Protein AF-A0A7S1SAF5-F1 (afdb_monomer_lite)

Radius of gyration: 18.03 Å; chains: 1; bounding box: 44×38×56 Å

pLDDT: mean 89.5, std 7.14, range [51.28, 97.5]

Organism: Alexandrium catenella (NCBI:txid2925)

Structure (mmCIF, N/CA/C/O backbone):
data_AF-A0A7S1SAF5-F1
#
_entry.id   AF-A0A7S1SAF5-F1
#
loop_
_atom_site.group_PDB
_atom_site.id
_atom_site.type_symbol
_atom_site.label_atom_id
_atom_site.label_alt_id
_atom_site.label_comp_id
_atom_site.label_asym_id
_atom_site.label_entity_id
_atom_site.label_seq_id
_atom_site.pdbx_PDB_ins_code
_atom_site.Cartn_x
_atom_site.Cartn_y
_atom_site.Cartn_z
_atom_site.occupancy
_atom_site.B_iso_or_equiv
_atom_site.auth_seq_id
_atom_site.auth_comp_id
_atom_site.auth_asym_id
_atom_site.auth_atom_id
_atom_site.pdbx_PDB_model_num
ATOM 1 N N . SER A 1 1 ? 25.908 -14.111 -25.793 1.00 51.28 1 SER A N 1
ATOM 2 C CA . SER A 1 1 ? 24.572 -13.516 -25.595 1.00 51.28 1 SER A CA 1
ATOM 3 C C . SER A 1 1 ? 24.208 -13.578 -24.127 1.00 51.28 1 SER A C 1
ATOM 5 O O . SER A 1 1 ? 24.493 -14.610 -23.526 1.00 51.28 1 SER A O 1
ATOM 7 N N . PRO A 1 2 ? 23.647 -12.520 -23.519 1.00 64.56 2 PRO A N 1
ATOM 8 C CA . PRO A 1 2 ? 23.149 -12.615 -22.150 1.00 64.56 2 PRO A CA 1
ATOM 9 C C . PRO A 1 2 ? 22.066 -13.702 -22.075 1.00 64.56 2 PRO A C 1
ATOM 11 O O . PRO A 1 2 ? 21.217 -13.784 -22.962 1.00 64.56 2 PRO A O 1
ATOM 14 N N . GLY A 1 3 ? 22.135 -14.568 -21.061 1.00 80.06 3 GLY A N 1
ATOM 15 C CA . GLY A 1 3 ? 21.153 -15.637 -20.860 1.00 80.06 3 GLY A CA 1
ATOM 16 C C . GLY A 1 3 ? 19.768 -15.102 -20.453 1.00 80.06 3 GLY A C 1
ATOM 17 O O . GLY A 1 3 ? 19.662 -13.933 -20.068 1.00 80.06 3 GLY A O 1
ATOM 18 N N . PRO A 1 4 ? 18.714 -15.942 -20.475 1.00 77.00 4 PRO A N 1
ATOM 19 C CA . PRO A 1 4 ? 17.333 -15.539 -20.177 1.00 77.00 4 PRO A CA 1
ATOM 20 C C . PRO A 1 4 ? 17.170 -14.780 -18.851 1.00 77.00 4 PRO A C 1
ATOM 22 O O . PRO A 1 4 ? 16.477 -13.768 -18.799 1.00 77.00 4 PRO A O 1
ATOM 25 N N . ALA A 1 5 ? 17.893 -15.190 -17.803 1.00 84.31 5 ALA A N 1
ATOM 26 C CA . ALA A 1 5 ? 17.870 -14.514 -16.506 1.00 84.31 5 ALA A CA 1
ATOM 27 C C . ALA A 1 5 ? 18.342 -13.051 -16.583 1.00 84.31 5 ALA A C 1
ATOM 29 O O . ALA A 1 5 ? 17.731 -12.173 -15.983 1.00 84.31 5 ALA A O 1
ATOM 30 N N . CYS A 1 6 ? 19.381 -12.754 -17.369 1.00 89.88 6 CYS A N 1
AT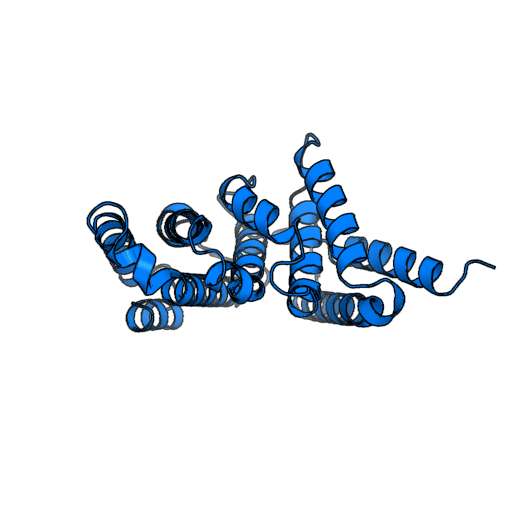OM 31 C CA . CYS A 1 6 ? 19.882 -11.387 -17.526 1.00 89.88 6 CYS A CA 1
ATOM 32 C C . CYS A 1 6 ? 18.847 -10.478 -18.210 1.00 89.88 6 CYS A C 1
ATOM 34 O O . CYS A 1 6 ? 18.714 -9.308 -17.848 1.00 89.88 6 CYS A O 1
ATOM 36 N N . PHE A 1 7 ? 18.073 -11.018 -19.157 1.00 91.38 7 PHE A N 1
ATOM 37 C CA . PHE A 1 7 ? 16.973 -10.284 -19.776 1.00 91.38 7 PHE A CA 1
ATOM 38 C C . PHE A 1 7 ? 15.863 -9.979 -18.761 1.00 91.38 7 PHE A C 1
ATOM 40 O O . PHE A 1 7 ? 15.478 -8.819 -18.615 1.00 91.38 7 PHE A O 1
ATOM 47 N N . SER A 1 8 ? 15.419 -10.979 -17.993 1.00 91.12 8 SER A N 1
ATOM 48 C CA . SER A 1 8 ? 14.393 -10.803 -16.956 1.00 91.12 8 SER A CA 1
ATOM 49 C C . SER A 1 8 ? 14.810 -9.802 -15.873 1.00 91.12 8 SER A C 1
ATOM 51 O O . SER A 1 8 ? 14.009 -8.957 -15.487 1.00 91.12 8 SER A O 1
ATOM 53 N N . MET A 1 9 ? 16.075 -9.808 -15.438 1.00 93.38 9 MET A N 1
ATOM 54 C CA . MET A 1 9 ? 16.591 -8.817 -14.480 1.00 93.38 9 MET A CA 1
ATOM 55 C C . MET A 1 9 ? 16.509 -7.383 -15.029 1.00 93.38 9 MET A C 1
ATOM 57 O O . MET A 1 9 ? 16.092 -6.460 -14.327 1.00 93.38 9 MET A O 1
ATOM 61 N N . ARG A 1 10 ? 16.867 -7.179 -16.305 1.00 94.38 10 ARG A N 1
ATOM 62 C CA . ARG A 1 10 ? 16.755 -5.865 -16.964 1.00 94.38 10 ARG A CA 1
ATOM 63 C C . ARG A 1 10 ? 15.301 -5.433 -17.129 1.00 94.38 10 ARG A C 1
ATOM 65 O O . ARG A 1 10 ? 15.009 -4.253 -16.960 1.00 94.38 10 ARG A O 1
ATOM 72 N N . MET A 1 11 ? 14.409 -6.376 -17.424 1.00 95.25 11 MET A N 1
ATOM 73 C CA . MET A 1 11 ? 12.972 -6.132 -17.536 1.00 95.25 11 MET A CA 1
ATOM 74 C C . MET A 1 11 ? 12.373 -5.676 -16.199 1.00 95.25 11 MET A C 1
ATOM 76 O O . MET A 1 11 ? 11.665 -4.675 -16.174 1.00 95.25 11 MET A O 1
ATOM 80 N N . VAL A 1 12 ? 12.714 -6.332 -15.081 1.00 95.69 12 VAL A N 1
ATOM 81 C CA . VAL A 1 12 ? 12.270 -5.915 -13.736 1.00 95.69 12 VAL A CA 1
ATOM 82 C C . VAL A 1 12 ? 12.707 -4.479 -13.439 1.00 95.69 12 VAL A C 1
ATOM 84 O O . VAL A 1 12 ? 11.890 -3.662 -13.020 1.00 95.69 12 VAL A O 1
ATOM 87 N N . LYS A 1 13 ? 13.967 -4.133 -13.735 1.00 95.69 13 LYS A N 1
ATOM 88 C CA . LYS A 1 13 ? 14.473 -2.762 -13.561 1.00 95.69 13 LYS A CA 1
ATOM 89 C C . LYS A 1 13 ? 13.741 -1.745 -14.444 1.00 95.69 13 LYS A C 1
ATOM 91 O O . LYS A 1 13 ? 13.450 -0.641 -13.989 1.00 95.69 13 LYS A O 1
ATOM 96 N N . ALA A 1 14 ? 13.450 -2.101 -15.696 1.00 96.94 14 ALA A N 1
ATOM 97 C CA . ALA A 1 14 ? 12.712 -1.235 -16.612 1.00 96.94 14 ALA A CA 1
ATOM 98 C C . ALA A 1 14 ? 11.272 -1.003 -16.130 1.00 96.94 14 ALA A C 1
ATOM 100 O O . ALA A 1 14 ? 10.828 0.142 -16.084 1.00 96.94 14 ALA A O 1
ATOM 101 N N . HIS A 1 15 ? 10.575 -2.060 -15.701 1.00 97.50 15 HIS A N 1
ATOM 102 C CA . HIS A 1 15 ? 9.228 -1.948 -15.143 1.00 97.50 15 HIS A CA 1
ATOM 103 C C . HIS A 1 15 ? 9.202 -1.132 -13.855 1.00 97.50 15 HIS A C 1
ATOM 105 O O . HIS A 1 15 ? 8.351 -0.258 -13.738 1.00 97.50 15 HIS A O 1
ATOM 111 N N . TRP A 1 16 ? 10.153 -1.330 -12.935 1.00 97.12 16 TRP A N 1
ATOM 112 C CA . TRP A 1 16 ? 10.276 -0.476 -11.748 1.00 97.12 16 TRP A CA 1
ATOM 113 C C . TRP A 1 16 ? 10.370 1.012 -12.121 1.00 97.12 16 TRP A C 1
ATOM 115 O O . TRP A 1 16 ? 9.663 1.838 -11.552 1.00 97.12 16 TRP A O 1
ATOM 125 N N . GLY A 1 17 ? 11.189 1.357 -13.120 1.00 97.00 17 GLY A N 1
ATOM 126 C CA . GLY A 1 17 ? 11.300 2.737 -13.593 1.00 97.00 17 GLY A CA 1
ATOM 127 C C . GLY A 1 17 ? 10.011 3.264 -14.231 1.00 97.00 17 GLY A C 1
ATOM 128 O O . GLY A 1 17 ? 9.676 4.431 -14.044 1.00 97.00 17 GLY A O 1
ATOM 129 N N . ALA A 1 18 ? 9.286 2.408 -14.953 1.00 97.06 18 ALA A N 1
ATOM 130 C CA . ALA A 1 18 ? 8.073 2.771 -15.679 1.00 97.06 18 ALA A CA 1
ATOM 131 C C . ALA A 1 18 ? 6.842 2.957 -14.776 1.00 97.06 18 ALA A C 1
ATOM 133 O O . ALA A 1 18 ? 5.946 3.719 -15.121 1.00 97.06 18 ALA A O 1
ATOM 134 N N . VAL A 1 19 ? 6.788 2.295 -13.614 1.00 97.38 19 VAL A N 1
ATOM 135 C CA . VAL A 1 19 ? 5.655 2.413 -12.675 1.00 97.38 19 VAL A CA 1
ATOM 136 C C . VAL A 1 19 ? 5.759 3.604 -11.721 1.00 97.38 19 VAL A C 1
ATOM 138 O O . VAL A 1 19 ? 4.910 3.737 -10.837 1.00 97.38 19 VAL A O 1
ATOM 141 N N . ARG A 1 20 ? 6.788 4.446 -11.854 1.00 96.75 20 ARG A N 1
ATOM 142 C CA . ARG A 1 20 ? 6.956 5.664 -11.052 1.00 96.75 20 ARG A CA 1
ATOM 143 C C . ARG A 1 20 ? 5.914 6.698 -11.458 1.00 96.75 20 ARG A C 1
ATOM 145 O O . ARG A 1 20 ? 5.785 7.013 -12.638 1.00 96.75 20 ARG A O 1
ATOM 152 N N . TYR A 1 21 ? 5.211 7.256 -10.478 1.00 95.06 21 TYR A N 1
ATOM 153 C CA . TYR A 1 21 ? 4.375 8.426 -10.726 1.00 95.06 21 TYR A CA 1
ATOM 154 C C . TYR A 1 21 ? 5.221 9.634 -11.168 1.00 95.06 21 TYR A C 1
ATOM 156 O O . TYR A 1 21 ? 6.402 9.732 -10.810 1.00 95.06 21 TYR A O 1
ATOM 164 N N . PRO A 1 22 ? 4.616 10.591 -11.893 1.00 93.38 22 PRO A N 1
ATOM 165 C CA . PRO A 1 22 ? 5.172 11.932 -12.028 1.00 93.38 22 PRO A CA 1
ATOM 166 C C . PRO A 1 22 ? 5.455 12.552 -10.650 1.00 93.38 22 PRO A C 1
ATOM 168 O O . PRO A 1 22 ? 4.787 12.230 -9.671 1.00 93.38 22 PRO A O 1
ATOM 171 N N . ALA A 1 23 ? 6.430 13.461 -10.562 1.00 91.88 23 ALA A N 1
ATOM 172 C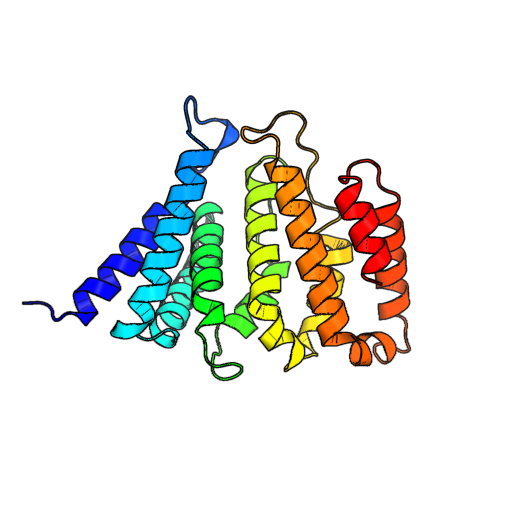 CA . ALA A 1 23 ? 6.798 14.082 -9.284 1.00 91.88 23 ALA A CA 1
ATOM 173 C C . ALA A 1 23 ? 5.647 14.900 -8.666 1.00 91.88 23 ALA A C 1
ATOM 175 O O . ALA A 1 23 ? 5.438 14.843 -7.454 1.00 91.88 23 ALA A O 1
ATOM 176 N N . GLU A 1 24 ? 4.893 15.606 -9.513 1.00 90.44 24 GLU A N 1
ATOM 177 C CA . GLU A 1 24 ? 3.699 16.381 -9.154 1.00 90.44 24 GLU A CA 1
ATOM 178 C C . GLU A 1 24 ? 2.539 15.949 -10.071 1.00 90.44 24 GLU A C 1
ATOM 180 O O . GLU A 1 24 ? 2.305 16.571 -11.113 1.00 90.44 24 GLU A O 1
ATOM 185 N N . PRO A 1 25 ? 1.860 14.831 -9.755 1.00 87.62 25 PRO A N 1
ATOM 186 C CA . PRO A 1 25 ? 0.847 14.260 -10.636 1.00 87.62 25 PRO A CA 1
ATOM 187 C C . PRO A 1 25 ? -0.367 15.168 -10.866 1.00 87.62 25 PRO A C 1
ATOM 189 O O . PRO A 1 25 ? -0.929 15.178 -11.955 1.00 87.62 25 PRO A O 1
ATOM 192 N N . GLU A 1 26 ? -0.748 15.963 -9.866 1.00 84.56 26 GLU A N 1
ATOM 193 C CA . GLU A 1 26 ? -1.829 16.951 -9.953 1.00 84.56 26 GLU A CA 1
ATOM 194 C C . GLU A 1 26 ? -1.545 18.113 -10.921 1.00 84.56 26 GLU A C 1
ATOM 196 O O . GLU A 1 26 ? -2.468 18.837 -11.280 1.00 84.56 26 GLU A O 1
ATOM 201 N N . GLN A 1 27 ? -0.288 18.302 -11.337 1.00 88.50 27 GLN A N 1
ATOM 202 C CA . GLN A 1 27 ? 0.133 19.367 -12.257 1.00 88.50 27 GLN A CA 1
ATOM 203 C C . GLN A 1 27 ? 0.324 18.868 -13.695 1.00 88.50 27 GLN A C 1
ATOM 205 O O . GLN A 1 27 ? 0.749 19.633 -14.557 1.00 88.50 27 GLN A O 1
ATOM 210 N N . GLN A 1 28 ? 0.093 17.580 -13.958 1.00 87.06 28 GLN A N 1
ATOM 211 C CA . GLN A 1 28 ? 0.270 17.020 -15.292 1.00 87.06 28 GLN A CA 1
ATOM 212 C C . GLN A 1 28 ? -0.989 17.240 -16.131 1.00 87.06 28 GLN A C 1
ATOM 214 O O . GLN A 1 28 ? -1.964 16.491 -16.023 1.00 87.06 28 GLN A O 1
ATOM 219 N N . ASP A 1 29 ? -0.942 18.246 -17.000 1.00 79.75 29 ASP A N 1
ATOM 220 C CA . ASP A 1 29 ? -1.960 18.438 -18.027 1.00 79.75 29 ASP A CA 1
ATOM 221 C C . ASP A 1 29 ? -2.008 17.194 -18.934 1.00 79.75 29 ASP A C 1
ATOM 223 O O . ASP A 1 29 ? -0.977 16.715 -19.408 1.00 79.75 29 ASP A O 1
ATOM 227 N N . HIS A 1 30 ? -3.209 16.660 -19.170 1.00 84.38 30 HIS A N 1
ATOM 228 C CA . HIS A 1 30 ? -3.459 15.477 -20.011 1.00 84.38 30 HIS A CA 1
ATOM 229 C C . HIS A 1 30 ? -2.895 14.138 -19.505 1.00 84.38 30 HIS A C 1
ATOM 231 O O . HIS A 1 30 ? -2.785 13.195 -20.287 1.00 84.38 30 HIS A O 1
ATOM 237 N N . PHE A 1 31 ? -2.563 14.002 -18.219 1.00 86.88 31 PHE A N 1
ATOM 238 C CA . PHE A 1 31 ? -2.191 12.690 -17.688 1.00 86.88 31 PHE A CA 1
ATOM 239 C C . PHE A 1 31 ? -3.399 11.746 -17.638 1.00 86.88 31 PHE A C 1
ATOM 241 O O . PHE A 1 31 ? -4.354 11.968 -16.891 1.00 86.88 31 PHE A O 1
ATOM 248 N N . GLU A 1 32 ? -3.347 10.673 -18.424 1.00 90.31 32 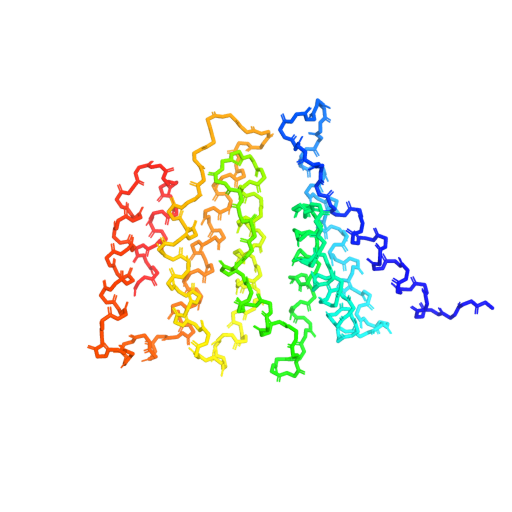GLU A N 1
ATOM 249 C CA . GLU A 1 32 ? -4.406 9.667 -18.499 1.00 90.31 32 GLU A CA 1
ATOM 250 C C . GLU A 1 32 ? -4.309 8.701 -17.310 1.00 90.31 32 GLU A C 1
ATOM 252 O O . GLU A 1 32 ? -3.681 7.644 -17.379 1.00 90.31 32 GLU A O 1
ATOM 257 N N . TRP A 1 33 ? -4.928 9.085 -16.191 1.00 89.31 33 TRP A N 1
ATOM 258 C CA . TRP A 1 33 ? -4.860 8.360 -14.917 1.00 89.31 33 TRP A CA 1
ATOM 259 C C . TRP A 1 33 ? -5.266 6.896 -15.016 1.00 89.31 33 TRP A C 1
ATOM 261 O O . TRP A 1 33 ? -4.495 6.023 -14.617 1.00 89.31 33 TRP A O 1
ATOM 271 N N . ASP A 1 34 ? -6.433 6.622 -15.591 1.00 90.31 34 ASP A N 1
ATOM 272 C CA . ASP A 1 34 ? -6.937 5.256 -15.738 1.00 90.31 34 ASP A CA 1
ATOM 273 C C . ASP A 1 34 ? -6.007 4.397 -16.598 1.00 90.31 34 ASP A C 1
ATOM 275 O O . ASP A 1 34 ? -5.774 3.222 -16.307 1.00 90.31 34 ASP A O 1
ATOM 279 N N . GLU A 1 35 ? -5.450 4.975 -17.665 1.00 94.00 35 GLU A N 1
ATOM 280 C CA . GLU A 1 35 ? -4.500 4.275 -18.521 1.00 94.00 35 GLU A CA 1
ATOM 281 C C . GLU A 1 35 ? -3.192 3.997 -17.790 1.00 94.00 35 GLU A C 1
ATOM 283 O O . GLU A 1 35 ? -2.698 2.867 -17.834 1.00 94.00 35 GLU A O 1
ATOM 288 N N . PHE A 1 36 ? -2.672 4.975 -17.049 1.00 94.69 36 PHE A N 1
ATOM 289 C CA . PHE A 1 36 ? -1.468 4.783 -16.260 1.00 94.69 36 PHE A CA 1
ATOM 290 C C . PHE A 1 36 ? -1.663 3.724 -15.173 1.00 94.69 36 PHE A C 1
ATOM 292 O O . PHE A 1 36 ? -0.814 2.849 -15.022 1.00 94.69 36 PHE A O 1
ATOM 299 N N . VAL A 1 37 ? -2.783 3.735 -14.445 1.00 92.19 37 VAL A N 1
ATOM 300 C CA . VAL A 1 37 ? -3.084 2.712 -13.431 1.00 92.19 37 VAL A CA 1
ATOM 301 C C . VAL A 1 37 ? -3.128 1.318 -14.066 1.00 92.19 37 VAL A C 1
ATOM 303 O O . VAL A 1 37 ? -2.432 0.420 -13.586 1.00 92.19 37 VAL A O 1
ATOM 306 N N . ARG A 1 38 ? -3.830 1.147 -15.196 1.00 95.12 38 ARG A N 1
ATOM 307 C CA . ARG A 1 38 ? -3.839 -0.123 -15.951 1.00 95.12 38 ARG A CA 1
ATOM 308 C C . ARG A 1 38 ? -2.438 -0.535 -16.407 1.00 95.12 38 ARG A C 1
ATOM 310 O O . ARG A 1 38 ? -2.069 -1.707 -16.322 1.00 95.12 38 ARG A O 1
ATOM 317 N N . PHE A 1 39 ? -1.632 0.419 -16.864 1.00 97.25 39 PHE A N 1
ATOM 318 C CA . PHE A 1 39 ? -0.247 0.175 -17.255 1.00 97.25 39 PHE A CA 1
ATOM 319 C C . PHE A 1 39 ? 0.617 -0.290 -16.072 1.00 97.25 39 PHE A C 1
ATOM 321 O O . PHE A 1 39 ? 1.405 -1.232 -16.215 1.00 97.25 39 PHE A O 1
ATOM 328 N N . ARG A 1 40 ? 0.457 0.311 -14.886 1.00 96.94 40 ARG A N 1
ATOM 329 C CA . ARG A 1 40 ? 1.162 -0.122 -13.671 1.00 96.94 40 ARG A CA 1
ATOM 330 C C . ARG A 1 40 ? 0.788 -1.545 -13.283 1.00 96.94 40 ARG A C 1
ATOM 332 O O . ARG A 1 40 ? 1.671 -2.335 -12.950 1.00 96.94 40 ARG A O 1
ATOM 339 N N . GLU A 1 41 ? -0.494 -1.887 -13.349 1.00 95.12 41 GLU A N 1
ATOM 340 C CA . GLU A 1 41 ? -0.973 -3.246 -13.084 1.00 95.12 41 GLU A CA 1
ATOM 341 C C . GLU A 1 41 ? -0.366 -4.254 -14.066 1.00 95.12 41 GLU A C 1
ATOM 343 O O . GLU A 1 41 ? 0.167 -5.277 -13.636 1.00 95.12 41 GLU A O 1
ATOM 348 N N . MET A 1 42 ? -0.324 -3.925 -15.361 1.00 97.19 42 MET A N 1
ATOM 349 C CA . MET A 1 42 ? 0.340 -4.747 -16.378 1.00 97.19 42 MET A CA 1
ATOM 350 C C . MET A 1 42 ? 1.833 -4.956 -16.070 1.00 97.19 42 MET A C 1
ATOM 352 O O . MET A 1 42 ? 2.338 -6.077 -16.140 1.00 97.19 42 MET A O 1
ATOM 356 N N . CYS A 1 43 ? 2.548 -3.899 -15.671 1.00 97.25 43 CYS A N 1
ATOM 357 C CA . CYS A 1 43 ? 3.942 -4.012 -15.236 1.00 97.25 43 CYS A CA 1
ATOM 358 C C . CYS A 1 43 ? 4.086 -4.928 -14.010 1.00 97.25 43 CYS A C 1
ATOM 360 O O . CYS A 1 43 ? 5.012 -5.735 -13.960 1.00 97.25 43 CYS A O 1
ATOM 362 N N . SER A 1 44 ? 3.177 -4.828 -13.037 1.00 95.25 44 SER A N 1
ATOM 363 C CA . SER A 1 44 ? 3.175 -5.674 -11.837 1.00 95.25 44 SER A CA 1
ATOM 364 C C . SER A 1 44 ? 2.970 -7.154 -12.172 1.00 95.25 44 SER A C 1
ATOM 366 O O . SER A 1 44 ? 3.682 -8.012 -11.642 1.00 95.25 44 SER A O 1
ATOM 368 N N . ILE A 1 45 ? 2.064 -7.456 -13.109 1.00 95.12 45 ILE A N 1
ATOM 369 C CA . ILE A 1 45 ? 1.853 -8.812 -13.631 1.00 95.12 45 ILE A CA 1
ATOM 370 C C . ILE A 1 45 ? 3.141 -9.321 -14.283 1.00 95.12 45 ILE A C 1
ATOM 372 O O . ILE A 1 45 ? 3.639 -10.376 -13.903 1.00 95.12 45 ILE A O 1
ATOM 376 N N . ASN A 1 46 ? 3.750 -8.545 -15.184 1.00 95.69 46 ASN A N 1
ATOM 377 C CA . ASN A 1 46 ? 4.984 -8.950 -15.864 1.00 95.69 46 ASN A CA 1
ATOM 378 C C . ASN A 1 46 ? 6.150 -9.186 -14.892 1.00 95.69 46 ASN A C 1
ATOM 380 O O . ASN A 1 46 ? 6.925 -10.127 -15.067 1.00 95.69 46 ASN A O 1
ATOM 384 N N . VAL A 1 47 ? 6.281 -8.355 -13.854 1.00 95.81 47 VAL A N 1
ATOM 385 C CA . VAL A 1 47 ? 7.290 -8.552 -12.803 1.00 95.81 47 VAL A CA 1
ATOM 386 C C . VAL A 1 47 ? 6.991 -9.808 -11.982 1.00 95.81 47 VAL A C 1
ATOM 388 O O . VAL A 1 47 ? 7.905 -10.582 -11.702 1.00 95.81 47 VAL A O 1
ATOM 391 N N . THR A 1 48 ? 5.725 -10.053 -11.647 1.00 94.00 48 THR A N 1
ATOM 392 C CA . THR A 1 48 ? 5.298 -11.272 -10.948 1.00 94.00 48 THR A CA 1
ATOM 393 C C . THR A 1 48 ? 5.593 -12.528 -11.768 1.00 94.00 48 THR A C 1
ATOM 395 O O . THR A 1 48 ? 6.093 -13.504 -11.215 1.00 94.00 48 THR A O 1
ATOM 398 N N . GLU A 1 49 ? 5.358 -12.509 -13.080 1.00 93.81 49 GLU A N 1
ATOM 399 C CA . GLU A 1 49 ? 5.674 -13.635 -13.970 1.00 93.81 49 GLU A CA 1
ATOM 400 C C . GLU A 1 49 ? 7.191 -13.826 -14.149 1.00 93.81 49 GLU A C 1
ATOM 402 O O . GLU A 1 49 ? 7.678 -14.955 -14.250 1.00 93.81 49 GLU A O 1
ATOM 407 N N . ALA A 1 50 ? 7.983 -12.750 -14.071 1.00 93.81 50 ALA A N 1
ATOM 408 C CA . ALA A 1 50 ? 9.444 -12.840 -14.081 1.00 93.81 50 ALA A CA 1
ATOM 409 C C . ALA A 1 50 ? 10.003 -13.674 -12.914 1.00 93.81 50 ALA A C 1
ATOM 411 O O . ALA A 1 50 ? 11.095 -14.239 -13.042 1.00 93.81 50 ALA A O 1
ATOM 412 N N . CYS A 1 51 ? 9.258 -13.810 -11.807 1.00 91.94 51 CYS A N 1
ATOM 413 C CA . CYS A 1 51 ? 9.623 -14.671 -10.680 1.00 91.94 51 CYS A CA 1
ATOM 414 C C . CYS A 1 51 ? 9.907 -16.119 -11.098 1.00 91.94 51 CYS A C 1
ATOM 416 O O . CYS A 1 51 ? 10.708 -16.780 -10.440 1.00 91.94 51 CYS A O 1
ATOM 418 N N . VAL A 1 52 ? 9.299 -16.616 -12.182 1.00 91.00 52 VAL A N 1
ATOM 419 C CA . VAL A 1 52 ? 9.544 -17.976 -12.697 1.00 91.00 52 VAL A CA 1
ATOM 420 C C . VAL A 1 52 ? 10.985 -18.141 -13.199 1.00 91.00 52 VAL A C 1
ATOM 422 O O . VAL A 1 52 ? 11.531 -19.240 -13.156 1.00 91.00 52 VAL A O 1
ATOM 425 N N . VAL A 1 53 ? 11.624 -17.052 -13.639 1.00 93.25 53 VAL A N 1
ATOM 426 C CA . VAL A 1 53 ? 12.984 -17.064 -14.199 1.00 93.25 53 VAL A CA 1
ATOM 427 C C . VAL A 1 53 ? 14.029 -16.602 -13.182 1.00 93.25 53 VAL A C 1
ATOM 429 O O . VAL A 1 53 ? 15.074 -17.237 -13.059 1.00 93.25 53 VAL A O 1
ATOM 432 N N . VAL A 1 54 ? 13.783 -15.497 -12.465 1.00 90.50 54 VAL A N 1
ATOM 433 C CA . VAL A 1 54 ? 14.781 -14.887 -11.556 1.00 90.50 54 VAL A CA 1
ATOM 434 C C . VAL A 1 54 ? 14.556 -15.204 -10.079 1.00 90.50 54 VAL A C 1
ATOM 436 O O . VAL A 1 54 ? 15.404 -14.866 -9.263 1.00 90.50 54 VAL A O 1
ATOM 439 N N . THR A 1 55 ? 13.485 -15.922 -9.734 1.00 91.56 55 THR A N 1
ATOM 440 C CA . THR A 1 55 ? 12.981 -16.181 -8.371 1.00 91.56 55 THR A CA 1
ATOM 441 C C . THR A 1 55 ? 12.382 -14.945 -7.678 1.00 91.56 55 THR A C 1
ATOM 443 O O . THR A 1 55 ? 12.903 -13.838 -7.829 1.00 91.56 55 THR A O 1
ATOM 446 N N . PRO A 1 56 ? 11.321 -15.108 -6.859 1.00 91.44 56 PRO A N 1
ATOM 447 C CA . PRO A 1 56 ? 10.769 -14.018 -6.048 1.00 91.44 56 PRO A CA 1
ATOM 448 C C . PRO A 1 56 ? 11.806 -13.398 -5.108 1.00 91.44 56 PRO A C 1
ATOM 450 O O . PRO A 1 56 ? 11.871 -12.180 -4.970 1.00 91.44 56 PRO A O 1
ATOM 453 N N . ARG A 1 57 ? 12.656 -14.241 -4.504 1.00 90.94 57 ARG A N 1
ATOM 454 C CA . ARG A 1 57 ? 13.691 -13.818 -3.555 1.00 90.94 57 ARG A CA 1
ATOM 455 C C . ARG A 1 57 ? 14.648 -12.803 -4.169 1.00 90.94 57 ARG A C 1
ATOM 457 O O . ARG A 1 57 ? 14.906 -11.780 -3.554 1.00 90.94 57 ARG A O 1
ATOM 464 N N . TRP A 1 58 ? 15.123 -13.048 -5.391 1.00 92.62 58 TRP A N 1
ATOM 465 C CA . TRP A 1 58 ? 16.021 -12.108 -6.062 1.00 92.62 58 TRP A CA 1
ATOM 466 C C . TRP A 1 58 ? 15.367 -10.739 -6.276 1.00 92.62 58 TRP A C 1
ATOM 468 O O . TRP A 1 58 ? 16.006 -9.722 -6.028 1.00 92.62 58 TRP A O 1
ATOM 478 N N . ILE A 1 59 ? 14.100 -10.700 -6.711 1.00 94.25 59 ILE A N 1
ATOM 479 C CA . ILE A 1 59 ? 13.388 -9.431 -6.937 1.00 94.25 59 ILE A CA 1
ATOM 480 C C . ILE A 1 59 ? 13.211 -8.687 -5.613 1.00 94.25 59 ILE A C 1
ATOM 482 O O . ILE A 1 59 ? 13.474 -7.489 -5.550 1.00 94.25 59 ILE A O 1
ATOM 486 N N . ILE A 1 60 ? 12.803 -9.396 -4.560 1.00 92.81 60 ILE A N 1
ATOM 487 C CA . ILE A 1 60 ? 12.608 -8.831 -3.223 1.00 92.81 60 ILE A CA 1
ATOM 488 C C . ILE A 1 60 ? 13.919 -8.262 -2.672 1.00 92.81 60 ILE A C 1
ATOM 490 O O . ILE A 1 60 ? 13.947 -7.100 -2.276 1.00 92.81 60 ILE A O 1
ATOM 494 N N . ASP A 1 61 ? 15.008 -9.032 -2.715 1.00 92.31 61 ASP A N 1
ATOM 495 C CA . ASP A 1 61 ? 16.326 -8.595 -2.246 1.00 92.31 61 ASP A CA 1
ATOM 496 C C . ASP A 1 61 ? 16.828 -7.389 -3.059 1.00 92.31 61 ASP A C 1
ATOM 498 O O . ASP A 1 61 ? 17.316 -6.409 -2.497 1.00 92.31 61 ASP A O 1
ATOM 502 N N . HIS A 1 62 ? 16.664 -7.420 -4.385 1.00 94.19 62 HIS A N 1
ATOM 503 C CA . HIS A 1 62 ? 17.140 -6.359 -5.270 1.00 94.19 62 HIS A CA 1
ATOM 504 C C . HIS A 1 62 ? 16.356 -5.049 -5.108 1.00 94.19 62 HIS A C 1
ATOM 506 O O . HIS A 1 62 ? 16.955 -3.982 -4.984 1.00 94.19 62 HIS A O 1
ATOM 512 N N . ILE A 1 63 ? 15.021 -5.114 -5.102 1.00 95.56 63 ILE A N 1
ATOM 513 C CA . ILE A 1 63 ? 14.165 -3.930 -4.943 1.00 95.56 63 ILE A CA 1
ATOM 514 C C . ILE A 1 63 ? 14.191 -3.429 -3.493 1.00 95.56 63 ILE A C 1
ATOM 516 O O . ILE A 1 63 ? 14.151 -2.221 -3.268 1.00 95.56 63 ILE A O 1
ATOM 520 N N . GLY A 1 64 ? 14.328 -4.326 -2.514 1.00 92.81 64 GLY A N 1
ATOM 521 C CA . GLY A 1 64 ? 14.545 -3.980 -1.110 1.00 92.81 64 GLY A CA 1
ATOM 522 C C . GLY A 1 64 ? 15.828 -3.182 -0.898 1.00 92.81 64 GLY A C 1
ATOM 523 O O . GLY A 1 64 ? 15.777 -2.093 -0.334 1.00 92.81 64 GLY A O 1
ATOM 524 N N . ALA A 1 65 ? 16.958 -3.664 -1.425 1.00 93.06 65 ALA A N 1
ATOM 525 C CA . ALA A 1 65 ? 18.231 -2.943 -1.361 1.00 93.06 65 ALA A CA 1
ATOM 526 C C . ALA A 1 65 ? 18.163 -1.579 -2.072 1.00 93.06 65 ALA A C 1
ATOM 528 O O . ALA A 1 65 ? 18.697 -0.590 -1.575 1.00 93.06 65 ALA A O 1
ATOM 529 N N . LEU A 1 66 ? 17.466 -1.504 -3.212 1.00 94.81 66 LEU A N 1
ATOM 530 C CA . LEU A 1 66 ? 17.230 -0.240 -3.910 1.00 94.81 66 LEU A CA 1
ATOM 531 C C . LEU A 1 66 ? 16.411 0.740 -3.057 1.00 94.81 66 LEU A C 1
ATOM 533 O O . LEU A 1 66 ? 16.723 1.927 -3.022 1.00 94.81 66 LEU A O 1
ATOM 537 N N . LEU A 1 67 ? 15.378 0.261 -2.362 1.00 93.00 67 LEU A N 1
ATOM 538 C CA . LEU A 1 67 ? 14.579 1.085 -1.457 1.00 93.00 67 LEU A CA 1
ATOM 539 C C . LEU A 1 67 ? 15.404 1.591 -0.267 1.00 93.00 67 LEU A C 1
ATOM 541 O O . LEU A 1 67 ? 15.335 2.778 0.044 1.00 93.00 67 LEU A O 1
ATOM 545 N N . GLU A 1 68 ? 16.220 0.735 0.352 1.00 91.38 68 GLU A N 1
ATOM 546 C CA . GLU A 1 68 ? 17.164 1.154 1.397 1.00 91.38 68 GLU A CA 1
ATOM 547 C C . GLU A 1 68 ? 18.099 2.261 0.880 1.00 91.38 68 GLU A C 1
ATOM 549 O O . GLU A 1 68 ? 18.249 3.293 1.532 1.00 91.38 68 GLU A O 1
ATOM 554 N N . GLU A 1 69 ? 18.655 2.106 -0.326 1.00 93.12 69 GLU A N 1
ATOM 555 C CA . GLU A 1 69 ? 19.496 3.127 -0.958 1.00 93.12 69 GLU A CA 1
ATOM 556 C C . GLU A 1 69 ? 18.737 4.445 -1.184 1.00 93.12 69 GLU A C 1
ATOM 558 O O . GLU A 1 69 ? 19.252 5.515 -0.863 1.00 93.12 69 GLU A O 1
ATOM 563 N N . ILE A 1 70 ? 17.507 4.390 -1.707 1.00 92.94 70 ILE A N 1
ATOM 564 C CA . ILE A 1 70 ? 16.660 5.571 -1.944 1.00 92.94 70 ILE A CA 1
ATOM 565 C C . ILE A 1 70 ? 16.389 6.324 -0.640 1.00 92.94 70 ILE A C 1
ATOM 567 O O . ILE A 1 70 ? 16.494 7.550 -0.620 1.00 92.94 70 ILE A O 1
ATOM 571 N N . CYS A 1 71 ? 16.079 5.610 0.443 1.00 89.12 71 CYS A N 1
ATOM 572 C CA . CYS A 1 71 ? 15.807 6.207 1.751 1.00 89.12 71 CYS A CA 1
ATOM 573 C C . CYS A 1 71 ? 17.023 6.934 2.350 1.00 89.12 71 CYS A C 1
ATOM 575 O O . CYS A 1 71 ? 16.849 7.806 3.200 1.00 89.12 71 CYS A O 1
ATOM 577 N N . LEU A 1 72 ? 18.243 6.615 1.903 1.00 89.88 72 LEU A N 1
ATOM 578 C CA . LEU A 1 72 ? 19.474 7.295 2.319 1.00 89.88 72 LEU A CA 1
ATOM 579 C C . LEU A 1 72 ? 19.806 8.537 1.471 1.00 89.88 72 LEU A C 1
ATOM 581 O O . LEU A 1 72 ? 20.655 9.337 1.870 1.00 89.88 72 LEU A O 1
ATOM 585 N N . ARG A 1 73 ? 19.175 8.719 0.303 1.00 90.44 73 ARG A N 1
ATOM 586 C CA . ARG A 1 73 ? 19.433 9.865 -0.587 1.00 90.44 73 ARG A CA 1
ATOM 587 C C . ARG A 1 73 ? 18.811 11.150 -0.037 1.00 90.44 73 ARG A C 1
ATOM 589 O O . ARG A 1 73 ? 17.826 11.118 0.688 1.00 90.44 73 ARG A O 1
ATOM 596 N N . GLN A 1 74 ? 19.364 12.300 -0.421 1.00 86.31 74 GLN A N 1
ATOM 597 C CA . GLN A 1 74 ? 18.788 13.619 -0.140 1.00 86.31 74 GLN A CA 1
ATOM 598 C C . GLN A 1 74 ? 18.915 14.517 -1.387 1.00 86.31 74 GLN A C 1
ATOM 600 O O . GLN A 1 74 ? 20.035 14.673 -1.880 1.00 86.31 74 GLN A O 1
ATOM 605 N N . PRO A 1 75 ? 17.822 15.114 -1.910 1.00 86.81 75 PRO A N 1
ATOM 606 C CA . PRO A 1 75 ? 16.428 14.940 -1.485 1.00 86.81 75 PRO A CA 1
ATOM 607 C C . PRO A 1 75 ? 15.857 13.569 -1.891 1.00 86.81 75 PRO A C 1
ATOM 609 O O . PRO A 1 75 ? 16.237 13.001 -2.915 1.00 86.81 75 PRO A O 1
ATOM 612 N N . ILE A 1 76 ? 14.919 13.048 -1.096 1.00 89.69 76 ILE A N 1
ATOM 613 C CA . ILE A 1 76 ? 14.218 11.790 -1.391 1.00 89.69 76 ILE A CA 1
ATOM 614 C C . ILE A 1 76 ? 13.092 12.050 -2.399 1.00 89.69 76 ILE A C 1
ATOM 616 O O . ILE A 1 76 ? 12.195 12.855 -2.149 1.00 89.69 76 ILE A O 1
ATOM 620 N N . ALA A 1 77 ? 13.102 11.325 -3.517 1.00 93.06 77 ALA A N 1
ATOM 621 C CA . ALA A 1 77 ? 12.003 11.311 -4.477 1.00 93.06 77 ALA A CA 1
ATOM 622 C C . ALA A 1 77 ? 10.925 10.308 -4.028 1.00 93.06 77 ALA A C 1
ATOM 624 O O . ALA A 1 77 ? 11.143 9.097 -4.044 1.00 93.06 77 ALA A O 1
ATOM 625 N N . TRP A 1 78 ? 9.750 10.796 -3.625 1.00 93.81 78 TRP A N 1
ATOM 626 C CA . TRP A 1 78 ? 8.683 9.951 -3.069 1.00 93.81 78 TRP A CA 1
ATOM 627 C C . TRP A 1 78 ? 8.171 8.895 -4.059 1.00 93.81 78 TRP A C 1
ATOM 629 O O . TRP A 1 78 ? 7.828 7.786 -3.653 1.00 93.81 78 TRP A O 1
ATOM 639 N N . GLN A 1 79 ? 8.170 9.213 -5.356 1.00 95.62 79 GLN A N 1
ATOM 640 C CA . GLN A 1 79 ? 7.758 8.306 -6.423 1.00 95.62 79 GLN A CA 1
ATOM 641 C C . GLN A 1 79 ? 8.689 7.091 -6.559 1.00 95.62 79 GLN A C 1
ATOM 643 O O . GLN A 1 79 ? 8.267 6.052 -7.063 1.00 95.62 79 GLN A O 1
ATOM 648 N N . ASP A 1 80 ? 9.936 7.194 -6.086 1.00 96.19 80 ASP A N 1
ATOM 649 C CA . ASP A 1 80 ? 10.885 6.075 -6.071 1.00 96.19 80 ASP A CA 1
ATOM 650 C C . ASP A 1 80 ? 10.534 5.095 -4.951 1.00 96.19 80 ASP A C 1
ATOM 652 O O . ASP A 1 80 ? 10.543 3.882 -5.164 1.00 96.19 80 ASP A O 1
ATOM 656 N N . ILE A 1 81 ? 10.157 5.626 -3.781 1.00 95.25 81 ILE A N 1
ATOM 657 C CA . ILE A 1 81 ? 9.647 4.830 -2.659 1.00 95.25 81 ILE A CA 1
ATOM 658 C C . ILE A 1 81 ? 8.359 4.120 -3.077 1.00 95.25 81 ILE A C 1
ATOM 660 O O . ILE A 1 81 ? 8.268 2.901 -2.941 1.00 95.25 81 ILE A O 1
ATOM 664 N N . ASP A 1 82 ? 7.391 4.861 -3.624 1.00 96.12 82 ASP A N 1
ATOM 665 C CA . ASP A 1 82 ? 6.123 4.301 -4.101 1.00 96.12 82 ASP A CA 1
ATOM 666 C C . ASP A 1 82 ? 6.349 3.183 -5.129 1.00 96.12 82 ASP A C 1
ATOM 668 O O . ASP A 1 82 ? 5.794 2.097 -4.977 1.00 96.12 82 ASP A O 1
ATOM 672 N N . ALA A 1 83 ? 7.216 3.394 -6.125 1.00 97.00 83 ALA A N 1
ATOM 673 C CA . ALA A 1 83 ? 7.511 2.384 -7.139 1.00 97.00 83 ALA A CA 1
ATOM 674 C C . ALA A 1 83 ? 8.155 1.119 -6.552 1.00 97.00 83 ALA A C 1
ATOM 676 O O . ALA A 1 83 ? 7.776 0.008 -6.933 1.00 97.00 83 ALA A O 1
ATOM 677 N N . CYS A 1 84 ? 9.095 1.258 -5.610 1.00 95.75 84 CYS A N 1
ATOM 678 C CA . CYS A 1 84 ? 9.663 0.110 -4.902 1.00 95.75 84 CYS A CA 1
ATOM 679 C C . CYS A 1 84 ? 8.577 -0.655 -4.141 1.00 95.75 84 CYS A C 1
ATOM 681 O O . CYS A 1 84 ? 8.437 -1.865 -4.321 1.00 95.75 84 CYS A O 1
ATOM 683 N N . VAL A 1 85 ? 7.778 0.049 -3.335 1.00 94.94 85 VAL A N 1
ATOM 684 C CA . VAL A 1 85 ? 6.692 -0.543 -2.543 1.00 94.94 85 VAL A CA 1
ATOM 685 C C . VAL A 1 85 ? 5.664 -1.230 -3.445 1.00 94.94 85 VAL A C 1
ATOM 687 O O . VAL A 1 85 ? 5.230 -2.340 -3.142 1.00 94.94 85 VAL A O 1
ATOM 690 N N . PHE A 1 86 ? 5.315 -0.623 -4.578 1.00 95.56 86 PHE A N 1
ATOM 691 C CA . PHE A 1 86 ? 4.389 -1.181 -5.559 1.00 95.56 86 PHE A CA 1
ATOM 692 C C . PHE A 1 86 ? 4.903 -2.497 -6.156 1.00 95.56 86 PHE A C 1
ATOM 694 O O . PHE A 1 86 ? 4.178 -3.493 -6.180 1.00 95.56 86 PHE A O 1
ATOM 701 N N . VAL A 1 87 ? 6.168 -2.531 -6.589 1.00 95.56 87 VAL A N 1
ATOM 702 C CA . VAL A 1 87 ? 6.792 -3.748 -7.130 1.00 95.56 87 VAL A CA 1
ATOM 703 C C . VAL A 1 87 ? 6.873 -4.844 -6.066 1.00 95.56 87 VAL A C 1
ATOM 705 O O . VAL A 1 87 ? 6.480 -5.981 -6.327 1.00 95.56 87 VAL A O 1
ATOM 708 N N . LEU A 1 88 ? 7.328 -4.498 -4.859 1.00 93.56 88 LEU A N 1
ATOM 709 C CA . LEU A 1 88 ? 7.429 -5.423 -3.728 1.00 93.56 88 LEU A CA 1
ATOM 710 C C . LEU A 1 88 ? 6.063 -6.001 -3.343 1.00 93.56 88 LEU A C 1
ATOM 712 O O . LEU A 1 88 ? 5.956 -7.200 -3.101 1.00 93.56 88 LEU A O 1
ATOM 716 N N . THR A 1 89 ? 5.010 -5.181 -3.369 1.00 92.38 89 THR A N 1
ATOM 717 C CA . THR A 1 89 ? 3.623 -5.618 -3.138 1.00 92.38 89 THR A CA 1
ATOM 718 C C . THR A 1 89 ? 3.191 -6.672 -4.159 1.00 92.38 89 THR A C 1
ATOM 720 O O . THR A 1 89 ? 2.604 -7.682 -3.777 1.00 92.38 89 THR A O 1
ATOM 723 N N . GLY A 1 90 ? 3.506 -6.475 -5.446 1.00 91.25 90 GLY A N 1
ATOM 724 C CA . GLY A 1 90 ? 3.163 -7.432 -6.505 1.00 91.25 90 GLY A CA 1
ATOM 725 C C . GLY A 1 90 ? 3.794 -8.810 -6.282 1.00 91.25 90 GLY A C 1
ATOM 726 O O . GLY A 1 90 ? 3.116 -9.837 -6.349 1.00 91.25 90 GLY A O 1
ATOM 727 N N . VAL A 1 91 ? 5.081 -8.836 -5.921 1.00 91.38 91 VAL A N 1
ATOM 728 C CA . VAL A 1 91 ? 5.822 -10.092 -5.720 1.00 91.38 91 VAL A CA 1
ATOM 729 C C . VAL A 1 91 ? 5.639 -10.716 -4.335 1.00 91.38 91 VAL A C 1
ATOM 731 O O . VAL A 1 91 ? 5.925 -11.904 -4.180 1.00 91.38 91 VAL A O 1
ATOM 734 N N . ALA A 1 92 ? 5.129 -9.974 -3.343 1.00 85.81 92 ALA A N 1
ATOM 735 C CA . ALA A 1 92 ? 4.953 -10.454 -1.968 1.00 85.81 92 ALA A CA 1
ATOM 736 C C . ALA A 1 92 ? 4.124 -11.747 -1.893 1.00 85.81 92 ALA A C 1
ATOM 738 O O . ALA A 1 92 ? 4.462 -12.656 -1.142 1.00 85.81 92 ALA A O 1
ATOM 739 N N . SER A 1 93 ? 3.096 -11.878 -2.738 1.00 80.19 93 SER A N 1
ATOM 740 C CA . SER A 1 93 ? 2.252 -13.082 -2.814 1.00 80.19 93 SER A CA 1
ATOM 741 C C . SER A 1 93 ? 2.992 -14.348 -3.275 1.00 80.19 93 SER A C 1
ATOM 743 O O . SER A 1 93 ? 2.535 -15.461 -3.019 1.00 80.19 93 SER A O 1
ATOM 745 N N . ARG A 1 94 ? 4.132 -14.195 -3.962 1.00 83.94 94 ARG A N 1
ATOM 746 C CA . ARG A 1 94 ? 4.984 -15.296 -4.437 1.00 83.94 94 ARG A CA 1
ATOM 747 C C . ARG A 1 94 ? 6.161 -15.569 -3.500 1.00 83.94 94 ARG A C 1
ATOM 749 O O . ARG A 1 94 ? 6.878 -16.548 -3.708 1.00 83.94 94 ARG A O 1
ATOM 756 N N . ALA A 1 95 ? 6.389 -14.717 -2.502 1.00 81.31 95 ALA A N 1
ATOM 757 C CA . ALA A 1 95 ? 7.439 -14.917 -1.516 1.00 81.31 95 ALA A CA 1
ATOM 758 C C . ALA A 1 95 ? 7.098 -16.130 -0.633 1.00 81.31 95 ALA A C 1
ATOM 760 O O . ALA A 1 95 ? 5.965 -16.239 -0.156 1.00 81.31 95 ALA A O 1
ATOM 761 N N . PRO A 1 96 ? 8.045 -17.045 -0.368 1.00 74.75 96 PRO A N 1
ATOM 762 C CA . PRO A 1 96 ? 7.812 -18.101 0.605 1.00 74.75 96 PRO A CA 1
ATOM 763 C C . PRO A 1 96 ? 7.594 -17.476 1.990 1.00 74.75 96 PRO A C 1
ATOM 765 O O . PRO A 1 96 ? 8.470 -16.778 2.508 1.00 74.75 96 PRO A O 1
ATOM 768 N N . ALA A 1 97 ? 6.422 -17.716 2.583 1.00 68.62 97 ALA A N 1
ATOM 769 C CA . ALA A 1 97 ? 6.053 -17.136 3.869 1.00 68.62 97 ALA A CA 1
ATOM 770 C C . ALA A 1 97 ? 7.118 -17.437 4.940 1.00 68.62 97 ALA A C 1
ATOM 772 O O . ALA A 1 97 ? 7.486 -18.591 5.160 1.00 68.62 97 ALA A O 1
ATOM 773 N N . GLY A 1 98 ? 7.618 -16.385 5.594 1.00 66.31 98 GLY A N 1
ATOM 774 C CA . GLY A 1 98 ? 8.592 -16.489 6.684 1.00 66.31 98 GLY A CA 1
ATOM 775 C C . GLY A 1 98 ? 10.036 -16.804 6.272 1.00 66.31 98 GLY A C 1
ATOM 776 O O . GLY A 1 98 ? 10.869 -16.973 7.156 1.00 66.31 98 GLY A O 1
ATOM 777 N N . GLN A 1 99 ? 10.358 -16.889 4.974 1.00 74.00 99 GLN A N 1
ATOM 778 C CA . GLN A 1 99 ? 11.741 -17.109 4.509 1.00 74.00 99 GLN A CA 1
ATOM 779 C C . GLN A 1 99 ? 12.422 -15.849 3.967 1.00 74.00 99 GLN A C 1
ATOM 781 O O . GLN A 1 99 ? 13.633 -15.852 3.745 1.00 74.00 99 GLN A O 1
ATOM 786 N N . ASP A 1 100 ? 11.654 -14.794 3.714 1.00 78.31 100 ASP A N 1
ATOM 787 C CA . ASP A 1 100 ? 12.182 -13.506 3.287 1.00 78.31 100 ASP A CA 1
ATOM 788 C C . ASP A 1 100 ? 12.537 -12.637 4.511 1.00 78.31 100 ASP A C 1
ATOM 790 O O . ASP A 1 100 ? 11.913 -12.718 5.569 1.00 78.31 100 ASP A O 1
ATOM 794 N N . THR A 1 101 ? 13.578 -11.818 4.363 1.00 80.94 101 THR A N 1
ATOM 795 C CA . THR A 1 101 ? 14.076 -10.918 5.416 1.00 80.94 101 THR A CA 1
ATOM 796 C C . THR A 1 101 ? 13.831 -9.445 5.110 1.00 80.94 101 THR A C 1
ATOM 798 O O . THR A 1 101 ? 14.127 -8.591 5.943 1.00 80.94 101 THR A O 1
ATOM 801 N N . VAL A 1 102 ? 13.356 -9.130 3.906 1.00 85.31 102 VAL A N 1
ATOM 802 C CA . VAL A 1 102 ? 13.160 -7.765 3.423 1.00 85.31 102 VAL A CA 1
ATOM 803 C C . VAL A 1 102 ? 11.760 -7.283 3.776 1.00 85.31 102 VAL A C 1
ATOM 805 O O . VAL A 1 102 ? 11.643 -6.231 4.393 1.00 85.31 102 VAL A O 1
ATOM 808 N N . ILE A 1 103 ? 10.703 -8.044 3.468 1.00 82.88 103 ILE A N 1
ATOM 809 C CA . ILE A 1 103 ? 9.318 -7.664 3.798 1.00 82.88 103 ILE A CA 1
ATOM 810 C C . ILE A 1 103 ? 9.149 -7.341 5.295 1.00 82.88 103 ILE A C 1
ATOM 812 O O . ILE A 1 103 ? 8.580 -6.286 5.582 1.00 82.88 103 ILE A O 1
ATOM 816 N N . PRO A 1 104 ? 9.674 -8.142 6.250 1.00 84.31 104 PRO A N 1
ATOM 817 C CA . PRO A 1 104 ? 9.690 -7.784 7.668 1.00 84.31 104 PRO A CA 1
ATOM 818 C C . PRO A 1 104 ? 10.219 -6.372 7.940 1.00 84.31 104 PRO A C 1
ATOM 820 O O . PRO A 1 104 ? 9.541 -5.554 8.559 1.00 84.31 104 PRO A O 1
ATOM 823 N N . LYS A 1 105 ? 11.414 -6.071 7.423 1.00 86.69 105 LYS A N 1
ATOM 824 C CA . LYS A 1 105 ? 12.078 -4.779 7.615 1.00 86.69 105 LYS A CA 1
ATOM 825 C C . LYS A 1 105 ? 11.281 -3.652 6.977 1.00 86.69 105 LYS A C 1
ATOM 827 O O . LYS A 1 105 ? 11.162 -2.579 7.551 1.00 86.69 105 LYS A O 1
ATOM 832 N N . LEU A 1 106 ? 10.709 -3.893 5.800 1.00 86.69 106 LEU A N 1
ATOM 833 C CA . LEU A 1 106 ? 9.889 -2.904 5.113 1.00 86.69 106 LEU A CA 1
ATOM 834 C C . LEU A 1 106 ? 8.651 -2.536 5.916 1.00 86.69 106 LEU A C 1
ATOM 836 O O . LEU A 1 106 ? 8.354 -1.353 6.040 1.00 86.69 106 LEU A O 1
ATOM 840 N N . ILE A 1 107 ? 7.965 -3.526 6.489 1.00 88.19 107 ILE A N 1
ATOM 841 C CA . ILE A 1 107 ? 6.827 -3.299 7.380 1.00 88.19 107 ILE A CA 1
ATOM 842 C C . ILE A 1 107 ? 7.253 -2.393 8.544 1.00 88.19 107 ILE A C 1
ATOM 844 O O . ILE A 1 107 ? 6.597 -1.388 8.802 1.00 88.19 107 ILE A O 1
ATOM 848 N N . GLU A 1 108 ? 8.380 -2.682 9.196 1.00 87.81 108 GLU A N 1
ATOM 849 C CA . GLU A 1 108 ? 8.913 -1.875 10.308 1.00 87.81 108 GLU A CA 1
ATOM 850 C C . GLU A 1 108 ? 9.342 -0.453 9.895 1.00 87.81 108 GLU A C 1
ATOM 852 O O . GLU A 1 108 ? 9.284 0.484 10.701 1.00 87.81 108 GLU A O 1
ATOM 857 N N . LEU A 1 109 ? 9.746 -0.270 8.635 1.00 89.38 109 LEU A N 1
ATOM 858 C CA . LEU A 1 109 ? 10.110 1.027 8.062 1.00 89.38 109 LEU A CA 1
ATOM 859 C C . LEU A 1 109 ? 8.895 1.872 7.671 1.00 89.38 109 LEU A C 1
ATOM 861 O O . LEU A 1 109 ? 9.011 3.097 7.643 1.00 89.38 109 LEU A O 1
ATOM 865 N N . LEU A 1 110 ? 7.732 1.267 7.392 1.00 91.94 110 LEU A N 1
ATOM 866 C CA . LEU A 1 110 ? 6.551 1.991 6.904 1.00 91.94 110 LEU A CA 1
ATOM 867 C C . LEU A 1 110 ? 6.168 3.210 7.754 1.00 91.94 110 LEU A C 1
ATOM 869 O O . LEU A 1 110 ? 5.912 4.249 7.148 1.00 91.94 110 LEU A O 1
ATOM 873 N N . PRO A 1 111 ? 6.146 3.159 9.102 1.00 92.44 111 PRO A N 1
ATOM 874 C CA . PRO A 1 111 ? 5.807 4.327 9.917 1.00 92.44 111 PRO A CA 1
ATOM 875 C C . PRO A 1 111 ? 6.830 5.469 9.837 1.00 92.44 111 PRO A C 1
ATOM 877 O O . PRO A 1 111 ? 6.520 6.591 10.221 1.00 92.44 111 PRO A O 1
ATOM 880 N N . GLN A 1 112 ? 8.045 5.187 9.364 1.00 91.00 112 GLN A N 1
ATOM 881 C CA . GLN A 1 112 ? 9.175 6.119 9.327 1.00 91.00 112 GLN A CA 1
ATOM 882 C C . GLN A 1 112 ? 9.358 6.771 7.950 1.00 91.00 112 GLN A C 1
ATOM 884 O O . GLN A 1 112 ? 10.210 7.646 7.792 1.00 91.00 112 GLN A O 1
ATOM 889 N N . LEU A 1 113 ? 8.584 6.353 6.942 1.00 90.19 113 LEU A N 1
ATOM 890 C CA . LEU A 1 113 ? 8.671 6.926 5.602 1.00 90.19 113 LEU A CA 1
ATOM 891 C C . LEU A 1 113 ? 8.281 8.417 5.605 1.00 90.19 113 LEU A C 1
ATOM 893 O O . LEU A 1 113 ? 7.423 8.837 6.388 1.00 90.19 113 LEU A O 1
ATOM 897 N N . PRO A 1 114 ? 8.865 9.233 4.706 1.00 90.25 114 PRO A N 1
ATOM 898 C CA . PRO A 1 114 ? 8.604 10.668 4.634 1.00 90.25 114 PRO A CA 1
ATOM 899 C C . PRO A 1 114 ? 7.246 10.952 3.972 1.00 90.25 114 PRO A C 1
ATOM 901 O O . PRO A 1 114 ? 7.165 11.380 2.819 1.00 90.25 114 PRO A O 1
ATOM 904 N N . TYR A 1 115 ? 6.151 10.692 4.690 1.00 91.62 115 TYR A N 1
ATOM 905 C CA . TYR A 1 115 ? 4.811 10.982 4.186 1.00 91.62 115 TYR A CA 1
ATOM 906 C C . TYR A 1 115 ? 4.593 12.483 4.049 1.00 91.62 115 TYR A C 1
ATOM 908 O O . TYR A 1 115 ? 4.755 13.256 4.995 1.00 91.62 115 TYR A O 1
ATOM 916 N N . HIS A 1 116 ? 4.118 12.879 2.875 1.00 91.44 116 HIS A N 1
ATOM 917 C CA . HIS A 1 116 ? 3.554 14.203 2.685 1.00 91.44 116 HIS A CA 1
ATOM 918 C C . HIS A 1 116 ? 2.262 14.344 3.503 1.00 91.44 116 HIS A C 1
ATOM 920 O O . HIS A 1 116 ? 1.535 13.376 3.738 1.00 91.44 116 HIS A O 1
ATOM 926 N N . THR A 1 117 ? 1.966 15.567 3.934 1.00 90.06 117 THR A N 1
ATOM 927 C CA . THR A 1 117 ? 0.776 15.870 4.742 1.00 90.06 117 THR A CA 1
ATOM 928 C C . THR A 1 117 ? -0.438 16.253 3.897 1.00 90.06 117 THR A C 1
ATOM 930 O O . THR A 1 117 ? -1.562 16.197 4.388 1.00 90.06 117 THR A O 1
ATOM 933 N N . GLN A 1 118 ? -0.227 16.659 2.641 1.00 90.12 118 GLN A N 1
ATOM 934 C CA . GLN A 1 118 ? -1.257 17.211 1.760 1.00 90.12 118 GLN A CA 1
ATOM 935 C C . GLN A 1 118 ? -1.034 16.804 0.300 1.00 90.12 118 GLN A C 1
ATOM 937 O O . GLN A 1 118 ? 0.057 16.373 -0.084 1.00 90.12 118 GLN A O 1
ATOM 942 N N . GLY A 1 119 ? -2.072 16.997 -0.513 1.00 89.88 119 GLY A N 1
ATOM 943 C CA . GLY A 1 119 ? -2.020 16.795 -1.958 1.00 89.88 119 GLY A CA 1
ATOM 944 C C . GLY A 1 119 ? -2.112 15.332 -2.380 1.00 89.88 119 GLY A C 1
ATOM 945 O O . GLY A 1 119 ? -2.275 14.419 -1.563 1.00 89.88 119 GLY A O 1
ATOM 946 N N . PHE A 1 120 ? -2.018 15.110 -3.688 1.00 91.06 120 PHE A N 1
ATOM 947 C CA . PHE A 1 120 ? -2.258 13.796 -4.274 1.00 91.06 120 PHE A CA 1
ATOM 948 C C . PHE A 1 120 ? -1.105 12.823 -3.992 1.00 91.06 120 PHE A C 1
ATOM 950 O O . PHE A 1 120 ? -1.336 11.659 -3.673 1.00 91.06 120 PHE A O 1
ATOM 957 N N . LYS A 1 121 ? 0.139 13.314 -3.959 1.00 91.56 121 LYS A N 1
ATOM 958 C CA . LYS A 1 121 ? 1.314 12.524 -3.544 1.00 91.56 121 LYS A CA 1
ATOM 959 C C . LYS A 1 121 ? 1.215 11.950 -2.128 1.00 91.56 121 LYS A C 1
ATOM 961 O O . LYS A 1 121 ? 1.635 10.816 -1.896 1.00 91.56 121 LYS A O 1
ATOM 966 N N . ALA A 1 122 ? 0.624 12.693 -1.185 1.00 92.69 122 ALA A N 1
ATOM 967 C CA . ALA A 1 122 ? 0.359 12.179 0.159 1.00 92.69 122 ALA A CA 1
ATOM 968 C C . ALA A 1 122 ? -0.610 10.994 0.111 1.00 92.69 122 ALA A C 1
ATOM 970 O O . ALA A 1 122 ? -0.364 9.974 0.752 1.00 92.69 122 ALA A O 1
ATOM 971 N N . LEU A 1 123 ? -1.679 11.105 -0.684 1.00 94.38 123 LEU A N 1
ATOM 972 C CA . LEU A 1 123 ? -2.648 10.029 -0.868 1.00 94.38 123 LEU A CA 1
ATOM 973 C C . LEU A 1 123 ? -2.000 8.781 -1.490 1.00 94.38 123 LEU A C 1
ATOM 975 O O . LEU A 1 123 ? -2.163 7.682 -0.966 1.00 94.38 123 LEU A O 1
ATOM 979 N N . LEU A 1 124 ? -1.244 8.945 -2.578 1.00 94.56 124 LEU A N 1
ATOM 980 C CA . LEU A 1 124 ? -0.654 7.831 -3.325 1.00 94.56 124 LEU A CA 1
ATOM 981 C C . LEU A 1 124 ? 0.346 7.034 -2.485 1.00 94.56 124 LEU A C 1
ATOM 983 O O . LEU A 1 124 ? 0.224 5.812 -2.390 1.00 94.56 124 LEU A O 1
ATOM 987 N N . LEU A 1 125 ? 1.270 7.713 -1.797 1.00 95.06 125 LEU A N 1
ATOM 988 C CA . LEU A 1 125 ? 2.237 7.030 -0.936 1.00 95.06 125 LEU A CA 1
ATOM 989 C C . LEU A 1 125 ? 1.545 6.325 0.241 1.00 95.06 125 LEU A C 1
ATOM 991 O O . LEU A 1 125 ? 1.950 5.231 0.641 1.00 95.06 125 LEU A O 1
ATOM 995 N N . ARG A 1 126 ? 0.462 6.910 0.774 1.00 95.50 126 ARG A N 1
ATOM 996 C CA . ARG A 1 126 ? -0.340 6.248 1.808 1.00 95.50 126 ARG A CA 1
ATOM 997 C C . ARG A 1 126 ? -1.045 5.002 1.288 1.00 95.50 126 ARG A C 1
ATOM 999 O O . ARG A 1 126 ? -1.041 3.979 1.973 1.00 95.50 126 ARG A O 1
ATOM 1006 N N . CYS A 1 127 ? -1.595 5.070 0.079 1.00 95.69 127 CYS A N 1
ATOM 1007 C CA . CYS A 1 127 ? -2.203 3.929 -0.592 1.00 95.69 127 CYS A CA 1
ATOM 1008 C C . CYS A 1 127 ? -1.179 2.802 -0.783 1.00 95.69 127 CYS A C 1
ATOM 1010 O O . CYS A 1 127 ? -1.464 1.657 -0.436 1.00 95.69 127 CYS A O 1
ATOM 1012 N N . ALA A 1 128 ? 0.034 3.117 -1.249 1.00 95.44 128 ALA A N 1
ATOM 1013 C CA . ALA A 1 128 ? 1.105 2.137 -1.422 1.00 95.44 128 ALA A CA 1
ATOM 1014 C C . ALA A 1 128 ? 1.480 1.437 -0.106 1.00 95.44 128 ALA A C 1
ATOM 1016 O O . ALA A 1 128 ? 1.543 0.208 -0.064 1.00 95.44 128 ALA A O 1
ATOM 1017 N N . ALA A 1 129 ? 1.641 2.193 0.984 1.00 95.62 129 ALA A N 1
ATOM 1018 C CA . ALA A 1 129 ? 1.902 1.625 2.307 1.00 95.62 129 ALA A CA 1
ATOM 1019 C C . ALA A 1 129 ? 0.767 0.695 2.775 1.00 95.62 129 ALA A C 1
ATOM 1021 O O . ALA A 1 129 ? 1.025 -0.414 3.244 1.00 95.62 129 ALA A O 1
ATOM 1022 N N . SER A 1 130 ? -0.495 1.103 2.597 1.00 96.19 130 SER A N 1
ATOM 1023 C CA . SER A 1 130 ? -1.654 0.270 2.940 1.00 96.19 130 SER A CA 1
ATOM 1024 C C . SER A 1 130 ? -1.715 -1.013 2.112 1.00 96.19 130 SER A C 1
ATOM 1026 O O . SER A 1 130 ? -1.989 -2.076 2.665 1.00 96.19 130 SER A O 1
ATOM 1028 N N . ARG A 1 131 ? -1.404 -0.948 0.811 1.00 94.56 131 ARG A N 1
ATOM 1029 C CA . ARG A 1 131 ? -1.315 -2.141 -0.043 1.00 94.56 131 ARG A CA 1
ATOM 1030 C C . ARG A 1 131 ? -0.221 -3.079 0.438 1.00 94.56 131 ARG A C 1
ATOM 1032 O O . ARG A 1 131 ? -0.493 -4.264 0.589 1.00 94.56 131 ARG A O 1
ATOM 1039 N N . LEU A 1 132 ? 0.974 -2.573 0.740 1.00 93.00 132 LEU A N 1
ATOM 1040 C CA . LEU A 1 132 ? 2.048 -3.426 1.242 1.00 93.00 132 LEU A CA 1
ATOM 1041 C C . LEU A 1 132 ? 1.608 -4.167 2.506 1.00 93.00 132 LEU A C 1
ATOM 1043 O O . LEU A 1 132 ? 1.746 -5.384 2.567 1.00 93.00 132 LEU A O 1
ATOM 1047 N N . ILE A 1 133 ? 1.007 -3.472 3.475 1.00 93.81 133 ILE A N 1
ATOM 1048 C CA . ILE A 1 133 ? 0.494 -4.100 4.704 1.00 93.81 133 ILE A CA 1
ATOM 1049 C C . ILE A 1 133 ? -0.557 -5.170 4.380 1.00 93.81 133 ILE A C 1
ATOM 1051 O O . ILE A 1 133 ? -0.486 -6.285 4.895 1.00 93.81 133 ILE A O 1
ATOM 1055 N N . LEU A 1 134 ? -1.515 -4.859 3.505 1.00 92.44 134 LEU A N 1
ATOM 1056 C CA . LEU A 1 134 ? -2.576 -5.788 3.117 1.00 92.44 134 LEU A CA 1
ATOM 1057 C C . LEU A 1 134 ? -2.012 -7.071 2.485 1.00 92.44 134 LEU A C 1
ATOM 1059 O O . LEU A 1 134 ? -2.342 -8.178 2.914 1.00 92.44 134 LEU A O 1
ATOM 1063 N N . PHE A 1 135 ? -1.122 -6.929 1.504 1.00 89.75 135 PHE A N 1
ATOM 1064 C CA . PHE A 1 135 ? -0.532 -8.050 0.765 1.00 89.75 135 PHE A CA 1
ATOM 1065 C C . PHE A 1 135 ? 0.538 -8.810 1.556 1.00 89.75 135 PHE A C 1
ATOM 1067 O O . PHE A 1 135 ? 0.911 -9.918 1.179 1.00 89.75 135 PHE A O 1
ATOM 1074 N N . THR A 1 136 ? 0.990 -8.261 2.683 1.00 87.50 136 THR A N 1
ATOM 1075 C CA . THR A 1 136 ? 1.930 -8.914 3.606 1.00 87.50 136 THR A CA 1
ATOM 1076 C C . THR A 1 136 ? 1.250 -9.363 4.903 1.00 87.50 136 THR A C 1
ATOM 1078 O O . THR A 1 136 ? 1.902 -9.830 5.835 1.00 87.50 136 THR A O 1
ATOM 1081 N N . SER A 1 137 ? -0.084 -9.324 4.956 1.00 85.69 137 SER A N 1
ATOM 1082 C CA . SER A 1 137 ? -0.874 -9.760 6.114 1.00 85.69 137 SER A CA 1
ATOM 1083 C C . SER A 1 137 ? -0.614 -11.214 6.529 1.00 85.69 137 SER A C 1
ATOM 1085 O O . SER A 1 137 ? -0.643 -11.521 7.719 1.00 85.69 137 SER A O 1
ATOM 1087 N N . GLY A 1 138 ? -0.277 -12.101 5.586 1.00 82.50 138 GLY A N 1
ATOM 1088 C CA . GLY A 1 138 ? 0.146 -13.472 5.895 1.00 82.50 138 GLY A CA 1
ATOM 1089 C C . GLY A 1 138 ? 1.422 -13.534 6.744 1.00 82.50 138 GLY A C 1
ATOM 1090 O O . GLY A 1 138 ? 1.524 -14.371 7.638 1.00 82.50 138 GLY A O 1
ATOM 1091 N N . TYR A 1 139 ? 2.368 -12.613 6.529 1.00 82.25 139 TYR A N 1
ATOM 1092 C CA . TYR A 1 139 ? 3.556 -12.482 7.375 1.00 82.25 139 TYR A CA 1
ATOM 1093 C C . TYR A 1 139 ? 3.187 -11.992 8.780 1.00 82.25 139 TYR A C 1
ATOM 1095 O O . TYR A 1 139 ? 3.632 -12.572 9.771 1.00 82.25 139 TYR A O 1
ATOM 1103 N N . LEU A 1 140 ? 2.330 -10.971 8.863 1.00 84.62 140 LEU A N 1
ATOM 1104 C CA . LEU A 1 140 ? 1.842 -10.403 10.124 1.00 84.62 140 LEU A CA 1
ATOM 1105 C C . LEU A 1 140 ? 1.067 -11.430 10.968 1.00 84.62 140 LEU A C 1
ATOM 1107 O O . LEU A 1 140 ? 1.158 -11.429 12.193 1.00 84.62 140 LEU A O 1
ATOM 1111 N N . ALA A 1 141 ? 0.350 -12.353 10.325 1.00 83.56 141 ALA A N 1
ATOM 1112 C CA . ALA A 1 141 ? -0.337 -13.450 11.007 1.00 83.56 141 ALA A CA 1
ATOM 1113 C C . ALA A 1 141 ? 0.625 -14.452 11.669 1.00 83.56 141 ALA A C 1
ATOM 1115 O O . ALA A 1 141 ? 0.275 -15.052 12.685 1.00 83.56 141 ALA A O 1
ATOM 1116 N N . LEU A 1 142 ? 1.828 -14.627 11.115 1.00 83.75 142 LEU A N 1
ATOM 1117 C CA . LEU A 1 142 ? 2.863 -15.512 11.663 1.00 83.75 142 LEU A CA 1
ATOM 1118 C C . LEU A 1 142 ? 3.799 -14.794 12.645 1.00 83.75 142 LEU A C 1
ATOM 1120 O O . LEU A 1 142 ? 4.382 -15.439 13.513 1.00 83.75 142 LEU A O 1
ATOM 1124 N N . ASN A 1 143 ? 3.927 -13.471 12.525 1.00 82.19 143 ASN A N 1
ATOM 1125 C CA . ASN A 1 143 ? 4.838 -12.639 13.308 1.00 82.19 143 ASN A CA 1
ATOM 1126 C C . ASN A 1 143 ? 4.049 -11.499 13.953 1.00 82.19 143 ASN A C 1
ATOM 1128 O O . ASN A 1 143 ? 3.965 -10.402 13.401 1.00 82.19 143 ASN A O 1
ATOM 1132 N N . PRO A 1 144 ? 3.442 -11.746 15.120 1.00 77.31 144 PRO A N 1
ATOM 1133 C CA . PRO A 1 144 ? 2.445 -10.838 15.659 1.00 77.31 144 PRO A CA 1
ATOM 1134 C C . PRO A 1 144 ? 3.030 -9.653 16.450 1.00 77.31 144 PRO A C 1
ATOM 1136 O O . PRO A 1 144 ? 2.279 -8.764 16.849 1.00 77.31 144 PRO A O 1
ATOM 1139 N N . GLU A 1 145 ? 4.348 -9.605 16.676 1.00 80.12 145 GLU A N 1
ATOM 1140 C CA . GLU A 1 145 ? 5.002 -8.472 17.350 1.00 80.12 145 GLU A CA 1
ATOM 1141 C C . GLU A 1 145 ? 4.927 -7.163 16.534 1.00 80.12 145 GLU A C 1
ATOM 1143 O O . GLU A 1 145 ? 4.383 -6.182 17.054 1.00 80.12 145 GLU A O 1
ATOM 1148 N N . PRO A 1 146 ? 5.327 -7.133 15.242 1.00 87.44 146 PRO A N 1
ATOM 1149 C CA . PRO A 1 146 ? 5.135 -5.963 14.379 1.00 87.44 146 PRO A CA 1
ATOM 1150 C C . PRO A 1 146 ? 3.688 -5.460 14.310 1.00 87.44 146 PRO A C 1
ATOM 1152 O O . PRO A 1 146 ? 3.447 -4.265 14.132 1.00 87.44 146 PRO A O 1
ATOM 1155 N N . CYS A 1 147 ? 2.698 -6.340 14.491 1.00 88.12 147 CYS A N 1
ATOM 1156 C CA . CYS A 1 147 ? 1.290 -5.974 14.367 1.00 88.12 147 CYS A CA 1
ATOM 1157 C C . CYS A 1 147 ? 0.852 -4.881 15.340 1.00 88.12 147 CYS A C 1
ATOM 1159 O O . CYS A 1 147 ? 0.010 -4.069 14.971 1.00 88.12 147 CYS A O 1
ATOM 1161 N N . LYS A 1 148 ? 1.409 -4.819 16.559 1.00 88.44 148 LYS A N 1
ATOM 1162 C CA . LYS A 1 148 ? 1.057 -3.760 17.524 1.00 88.44 148 LYS A CA 1
ATOM 1163 C C . LYS A 1 148 ? 1.434 -2.385 16.973 1.00 88.44 148 LYS A C 1
ATOM 1165 O O . LYS A 1 148 ? 0.626 -1.458 16.993 1.00 88.44 148 LYS A O 1
ATOM 1170 N N . GLN A 1 149 ? 2.659 -2.272 16.457 1.00 90.75 149 GLN A N 1
ATOM 1171 C CA . GLN A 1 149 ? 3.184 -1.034 15.890 1.00 90.75 149 GLN A CA 1
ATOM 1172 C C . GLN A 1 149 ? 2.433 -0.651 14.617 1.00 90.75 149 GLN A C 1
ATOM 1174 O O . GLN A 1 149 ? 2.029 0.500 14.479 1.00 90.75 149 GLN A O 1
ATOM 1179 N N . ILE A 1 150 ? 2.199 -1.609 13.718 1.00 93.56 150 ILE A N 1
ATOM 1180 C CA . ILE A 1 150 ? 1.472 -1.358 12.470 1.00 93.56 150 ILE A CA 1
ATOM 1181 C C . ILE A 1 150 ? 0.025 -0.975 12.732 1.00 93.56 150 ILE A C 1
ATOM 1183 O O . ILE A 1 150 ? -0.493 -0.080 12.073 1.00 93.56 150 ILE A O 1
ATOM 1187 N N . LEU A 1 151 ? -0.624 -1.594 13.716 1.00 91.50 151 LEU A N 1
ATOM 1188 C CA . LEU A 1 151 ? -1.988 -1.240 14.067 1.00 91.50 151 LEU A CA 1
ATOM 1189 C C . LEU A 1 151 ? -2.069 0.185 14.621 1.00 91.50 151 LEU A C 1
ATOM 1191 O O . LEU A 1 151 ? -2.904 0.950 14.149 1.00 91.50 151 LEU A O 1
ATOM 1195 N N . ARG A 1 152 ? -1.168 0.570 15.539 1.00 92.19 152 ARG A N 1
ATOM 1196 C CA . ARG A 1 152 ? -1.053 1.961 16.015 1.00 92.19 152 ARG A CA 1
ATOM 1197 C C . ARG A 1 152 ? -0.766 2.926 14.868 1.00 92.19 152 ARG A C 1
ATOM 1199 O O . ARG A 1 152 ? -1.404 3.967 14.772 1.00 92.19 152 ARG A O 1
ATOM 1206 N N . PHE A 1 153 ? 0.168 2.581 13.986 1.00 94.94 153 PHE A N 1
ATOM 1207 C CA . PHE A 1 153 ? 0.472 3.383 12.806 1.00 94.94 153 PHE A CA 1
ATOM 1208 C C . PHE A 1 153 ? -0.779 3.588 11.946 1.00 94.94 153 PHE A C 1
ATOM 1210 O O . PHE A 1 153 ? -1.127 4.728 11.650 1.00 94.94 153 PHE A O 1
ATOM 1217 N N . LEU A 1 154 ? -1.503 2.517 11.611 1.00 95.25 154 LEU A N 1
ATOM 1218 C CA . LEU A 1 154 ? -2.697 2.593 10.776 1.00 95.25 154 LEU A CA 1
ATOM 1219 C C . LEU A 1 154 ? -3.792 3.464 11.400 1.00 95.25 154 LEU A C 1
ATOM 1221 O O . LEU A 1 154 ? -4.328 4.336 10.719 1.00 95.25 154 LEU A O 1
ATOM 1225 N N . THR A 1 155 ? -4.106 3.255 12.678 1.00 93.44 155 THR A N 1
ATOM 1226 C CA . THR A 1 155 ? -5.269 3.879 1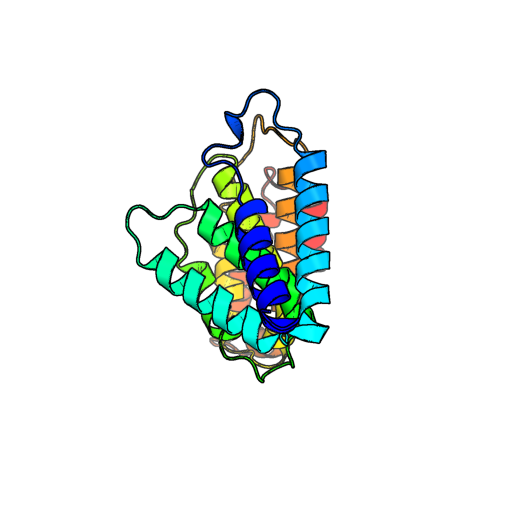3.327 1.00 93.44 155 THR A CA 1
ATOM 1227 C C . THR A 1 155 ? -4.992 5.282 13.854 1.00 93.44 155 THR A C 1
ATOM 1229 O O . THR A 1 155 ? -5.892 6.117 13.834 1.00 93.44 155 THR A O 1
ATOM 1232 N N . LEU A 1 156 ? -3.767 5.565 14.306 1.00 92.69 156 LEU A N 1
ATOM 1233 C CA . LEU A 1 156 ? -3.425 6.831 14.966 1.00 92.69 156 LEU A CA 1
ATOM 1234 C C . LEU A 1 156 ? -2.699 7.814 14.051 1.00 92.69 156 LEU A C 1
ATOM 1236 O O . LEU A 1 156 ? -2.765 9.017 14.288 1.00 92.69 156 LEU A O 1
ATOM 1240 N N . GLN A 1 157 ? -1.991 7.327 13.030 1.00 93.62 157 GLN A N 1
ATOM 1241 C CA . GLN A 1 157 ? -1.132 8.172 12.193 1.00 93.62 157 GLN A CA 1
ATOM 1242 C C . GLN A 1 157 ? -1.537 8.145 10.723 1.00 93.62 157 GLN A C 1
ATOM 1244 O O . GLN A 1 157 ? -1.521 9.179 10.065 1.00 93.62 157 GLN A O 1
ATOM 1249 N N . HIS A 1 158 ? -1.887 6.976 10.189 1.00 95.44 158 HIS A N 1
ATOM 1250 C CA . HIS A 1 158 ? -2.056 6.784 8.754 1.00 95.44 158 HIS A CA 1
ATOM 1251 C C . HIS A 1 158 ? -3.444 7.165 8.263 1.00 95.44 158 HIS A C 1
ATOM 1253 O O . HIS A 1 158 ? -3.564 8.078 7.449 1.00 95.44 158 HIS A O 1
ATOM 1259 N N . LEU A 1 159 ? -4.483 6.493 8.773 1.00 94.81 159 LEU A N 1
ATOM 1260 C CA . LEU A 1 159 ? -5.875 6.768 8.421 1.00 94.81 159 LEU A CA 1
ATOM 1261 C C . LEU A 1 159 ? -6.237 8.228 8.744 1.00 94.81 159 LEU A C 1
ATOM 1263 O O . LEU A 1 159 ? -6.633 8.933 7.816 1.00 94.81 159 LEU A O 1
ATOM 1267 N N . PRO A 1 160 ? -6.020 8.759 9.969 1.00 94.38 160 PRO A N 1
ATOM 1268 C CA . PRO A 1 160 ? -6.400 10.141 10.287 1.00 94.38 160 PRO A CA 1
ATOM 1269 C C . PRO A 1 160 ? -5.743 11.205 9.394 1.00 94.38 160 PRO A C 1
ATOM 1271 O O . PRO A 1 160 ? -6.273 12.312 9.261 1.00 94.38 160 PRO A O 1
ATOM 1274 N N . ALA A 1 161 ? -4.590 10.875 8.800 1.00 94.38 161 ALA A N 1
ATOM 1275 C CA . ALA A 1 161 ? -3.800 11.753 7.947 1.00 94.38 161 ALA A CA 1
ATOM 1276 C C . ALA A 1 161 ? -4.031 11.533 6.442 1.00 94.38 161 ALA A C 1
ATOM 1278 O O . ALA A 1 161 ? -3.277 12.082 5.632 1.00 94.38 161 ALA A O 1
ATOM 1279 N N . ILE A 1 162 ? -5.044 10.751 6.044 1.00 93.00 162 ILE A N 1
ATOM 1280 C CA . ILE A 1 162 ? -5.521 10.749 4.658 1.00 93.00 162 ILE A CA 1
ATOM 1281 C C . ILE A 1 162 ? -6.053 12.158 4.353 1.00 93.00 162 ILE A C 1
ATOM 1283 O O . ILE A 1 162 ? -6.979 12.627 5.024 1.00 93.00 162 ILE A O 1
ATOM 1287 N N . PRO A 1 163 ? -5.458 12.876 3.384 1.00 89.50 163 PRO A N 1
ATOM 1288 C CA . PRO A 1 163 ? -5.799 14.269 3.162 1.00 89.50 163 PRO A CA 1
ATOM 1289 C C . PRO A 1 163 ? -7.206 14.396 2.559 1.00 89.50 163 PRO A C 1
ATOM 1291 O O . PRO A 1 163 ? -7.614 13.563 1.741 1.00 89.50 163 PRO A O 1
ATOM 1294 N N . PRO A 1 164 ? -7.959 15.458 2.897 1.00 86.19 164 PRO A N 1
ATOM 1295 C CA . PRO A 1 164 ? -9.085 15.850 2.067 1.00 86.19 164 PRO A CA 1
ATOM 1296 C C . PRO A 1 164 ? -8.556 16.233 0.680 1.00 86.19 164 PRO A C 1
ATOM 1298 O O . PRO A 1 164 ? -7.584 16.979 0.562 1.00 86.19 164 PRO A O 1
ATOM 1301 N N . LEU A 1 165 ? -9.201 15.726 -0.367 1.00 84.56 165 LEU A N 1
ATOM 1302 C CA . LEU A 1 165 ? -8.882 16.061 -1.751 1.00 84.56 165 LEU A CA 1
ATOM 1303 C C . LEU A 1 165 ? -10.076 16.816 -2.340 1.00 84.56 165 LEU A C 1
ATOM 1305 O O . LEU A 1 165 ? -11.034 16.176 -2.767 1.00 84.56 165 LEU A O 1
ATOM 1309 N N . PRO A 1 166 ? -10.078 18.161 -2.291 1.00 65.50 166 PRO A N 1
ATOM 1310 C CA . PRO A 1 166 ? -11.200 18.955 -2.787 1.00 65.50 166 PRO A CA 1
ATOM 1311 C C . PRO A 1 166 ? -11.339 18.857 -4.312 1.00 65.50 166 PRO A C 1
ATOM 1313 O O . PRO A 1 166 ? -12.455 18.864 -4.820 1.00 65.50 166 PRO A O 1
ATOM 1316 N N . GLN A 1 167 ? -10.213 18.733 -5.022 1.00 69.94 167 GLN A N 1
ATOM 1317 C CA . GLN A 1 167 ? -10.115 18.388 -6.438 1.00 69.94 167 GLN A CA 1
ATOM 1318 C C . GLN A 1 167 ? -8.838 17.563 -6.612 1.00 69.94 167 GLN A C 1
ATOM 1320 O O . GLN A 1 167 ? -7.764 17.974 -6.172 1.00 69.94 167 GLN A O 1
ATOM 1325 N N . GLY A 1 168 ? -8.972 16.369 -7.174 1.00 70.50 168 GLY A N 1
ATOM 1326 C CA . GLY A 1 168 ? -7.869 15.473 -7.494 1.00 70.50 168 GLY A CA 1
ATOM 1327 C C . GLY A 1 168 ? -8.037 14.994 -8.926 1.00 70.50 168 GLY A C 1
ATOM 1328 O O . GLY A 1 168 ? -9.144 15.066 -9.463 1.00 70.50 168 GLY A O 1
ATOM 1329 N N . PRO A 1 169 ? -6.960 14.531 -9.562 1.00 78.75 169 PRO A N 1
ATOM 1330 C CA . PRO A 1 169 ? -7.033 14.176 -10.963 1.00 78.75 169 PRO A CA 1
ATOM 1331 C C . PRO A 1 169 ? -7.713 12.809 -11.198 1.00 78.75 169 PRO A C 1
ATOM 1333 O O . PRO A 1 169 ? -8.116 12.517 -12.318 1.00 78.75 169 PRO A O 1
ATOM 1336 N N . ASP A 1 170 ? -7.926 12.030 -10.131 1.00 83.94 170 ASP A N 1
ATOM 1337 C CA . ASP A 1 170 ? -8.865 10.907 -10.073 1.00 83.94 170 ASP A CA 1
ATOM 1338 C C . ASP A 1 170 ? -9.853 11.143 -8.902 1.00 83.94 170 ASP A C 1
ATOM 1340 O O . ASP A 1 170 ? -9.414 11.266 -7.747 1.00 83.94 170 ASP A O 1
ATOM 1344 N N . PRO A 1 171 ? -11.173 11.245 -9.171 1.00 81.56 171 PRO A N 1
ATOM 1345 C CA . PRO A 1 171 ? -12.190 11.501 -8.151 1.00 81.56 171 PRO A CA 1
ATOM 1346 C C . PRO A 1 171 ? -12.392 10.332 -7.173 1.00 81.56 171 PRO A C 1
ATOM 1348 O O . PRO A 1 171 ? -12.802 10.560 -6.031 1.00 81.56 171 PRO A O 1
ATOM 1351 N N . ASP A 1 172 ? -12.080 9.100 -7.578 1.00 89.00 172 ASP A N 1
ATOM 1352 C CA . ASP A 1 172 ? -12.280 7.891 -6.778 1.00 89.00 172 ASP A CA 1
ATOM 1353 C C . ASP A 1 172 ? -11.018 7.464 -6.015 1.00 89.00 172 ASP A C 1
ATOM 1355 O O . ASP A 1 172 ? -11.111 6.701 -5.047 1.00 89.00 172 ASP A O 1
ATOM 1359 N N . ALA A 1 173 ? -9.847 8.016 -6.352 1.00 89.75 173 ALA A N 1
ATOM 1360 C CA . ALA A 1 173 ? -8.570 7.691 -5.711 1.00 89.75 173 ALA A CA 1
ATOM 1361 C C . ALA A 1 173 ? -8.618 7.781 -4.179 1.00 89.75 173 ALA A C 1
ATOM 1363 O O . ALA A 1 173 ? -8.058 6.932 -3.478 1.00 89.75 173 ALA A O 1
ATOM 1364 N N . LYS A 1 174 ? -9.309 8.794 -3.636 1.00 92.56 174 LYS A N 1
ATOM 1365 C CA . LYS A 1 174 ? -9.466 8.940 -2.182 1.00 92.56 174 LYS A CA 1
ATOM 1366 C C . LYS A 1 174 ? -10.256 7.780 -1.592 1.00 92.56 174 LYS A C 1
ATOM 1368 O O . LYS A 1 174 ? -9.787 7.152 -0.646 1.00 92.56 174 LYS A O 1
ATOM 1373 N N . LYS A 1 175 ? -11.427 7.487 -2.167 1.00 92.88 175 LYS A N 1
ATOM 1374 C CA . LYS A 1 175 ? -12.287 6.374 -1.742 1.00 92.88 175 LYS A CA 1
ATOM 1375 C C . LYS A 1 175 ? -11.513 5.059 -1.795 1.00 92.88 175 LYS A C 1
ATOM 1377 O O . LYS A 1 175 ? -11.566 4.266 -0.861 1.00 92.88 175 LYS A O 1
ATOM 1382 N N . TYR A 1 176 ? -10.764 4.854 -2.870 1.00 92.94 176 TYR A N 1
ATOM 1383 C CA . TYR A 1 176 ? -9.945 3.673 -3.075 1.00 92.94 176 TYR A CA 1
ATOM 1384 C C . TYR A 1 176 ? -8.826 3.529 -2.031 1.00 92.94 176 TYR A C 1
ATOM 1386 O O . TYR A 1 176 ? -8.659 2.465 -1.434 1.00 92.94 176 TYR A O 1
ATOM 1394 N N . CYS A 1 177 ? -8.086 4.608 -1.761 1.00 94.94 177 CYS A N 1
ATOM 1395 C CA . CYS A 1 177 ? -7.047 4.624 -0.734 1.00 94.94 177 CYS A CA 1
ATOM 1396 C C . CYS A 1 177 ? -7.619 4.337 0.661 1.00 94.94 177 CYS A C 1
ATOM 1398 O O . CYS A 1 177 ? -7.032 3.559 1.412 1.00 94.94 177 CYS A O 1
ATOM 1400 N N . GLU A 1 178 ? -8.757 4.944 1.006 1.00 95.44 178 GLU A N 1
ATOM 1401 C CA . GLU A 1 178 ? -9.446 4.692 2.274 1.00 95.44 178 GLU A CA 1
ATOM 1402 C C . GLU A 1 178 ? -9.869 3.230 2.405 1.00 95.44 178 GLU A C 1
ATOM 1404 O O . GLU A 1 178 ? -9.605 2.621 3.440 1.00 95.44 178 GLU A O 1
ATOM 1409 N N . ALA A 1 179 ? -10.456 2.652 1.354 1.00 95.62 179 ALA A N 1
ATOM 1410 C CA . ALA A 1 179 ? -10.895 1.261 1.352 1.00 95.62 179 ALA A CA 1
ATOM 1411 C C . ALA A 1 179 ? -9.720 0.301 1.595 1.00 95.62 179 ALA A C 1
ATOM 1413 O O . ALA A 1 179 ? -9.780 -0.530 2.499 1.00 95.62 179 ALA A O 1
ATOM 1414 N N . ILE A 1 180 ? -8.604 0.476 0.876 1.00 95.94 180 ILE A N 1
ATOM 1415 C CA . ILE A 1 180 ? -7.410 -0.358 1.080 1.00 95.94 180 ILE A CA 1
ATOM 1416 C C . ILE A 1 180 ? -6.841 -0.177 2.487 1.00 95.94 180 ILE A C 1
ATOM 1418 O O . ILE A 1 180 ? -6.424 -1.152 3.110 1.00 95.94 180 ILE A O 1
ATOM 1422 N N . ALA A 1 181 ? -6.796 1.052 3.005 1.00 96.12 181 ALA A N 1
ATOM 1423 C CA . ALA A 1 181 ? -6.302 1.301 4.355 1.00 96.12 181 ALA A CA 1
ATOM 1424 C C . ALA A 1 181 ? -7.193 0.639 5.423 1.00 96.12 181 ALA A C 1
ATOM 1426 O O . ALA A 1 181 ? -6.668 0.072 6.385 1.00 96.12 181 ALA A O 1
ATOM 1427 N N . CYS A 1 182 ? -8.515 0.646 5.227 1.00 95.56 182 CYS A N 1
ATOM 1428 C CA . CYS A 1 182 ? -9.468 -0.056 6.085 1.00 95.56 182 CYS A CA 1
ATOM 1429 C C . CYS A 1 182 ? -9.276 -1.577 6.017 1.00 95.56 182 CYS A C 1
ATOM 1431 O O . CYS A 1 182 ? -9.219 -2.232 7.059 1.00 95.56 182 CYS A O 1
ATOM 1433 N N . ASP A 1 183 ? -9.116 -2.143 4.821 1.00 95.38 183 ASP A N 1
ATOM 1434 C CA . ASP A 1 183 ? -8.869 -3.576 4.647 1.00 95.38 183 ASP A CA 1
ATOM 1435 C C . ASP A 1 183 ? -7.532 -4.005 5.260 1.00 95.38 183 ASP A C 1
ATOM 1437 O O . ASP A 1 183 ? -7.473 -5.008 5.973 1.00 95.38 183 ASP A O 1
ATOM 1441 N N . ALA A 1 184 ? -6.472 -3.214 5.071 1.00 95.12 184 ALA A N 1
ATOM 1442 C CA . ALA A 1 184 ? -5.186 -3.436 5.722 1.00 95.12 184 ALA A CA 1
ATOM 1443 C C . ALA A 1 184 ? -5.345 -3.467 7.250 1.00 95.12 184 ALA A C 1
ATOM 1445 O O . ALA A 1 184 ? -4.921 -4.427 7.891 1.00 95.12 184 ALA A O 1
ATOM 1446 N N . MET A 1 185 ? -6.022 -2.470 7.833 1.00 94.69 185 MET A N 1
ATOM 1447 C CA . MET A 1 185 ? -6.292 -2.410 9.273 1.00 94.69 185 MET A CA 1
ATOM 1448 C C . MET A 1 185 ? -7.039 -3.653 9.762 1.00 94.69 185 MET A C 1
ATOM 1450 O O . MET A 1 185 ? -6.597 -4.290 10.718 1.00 94.69 185 MET A O 1
ATOM 1454 N N . LYS A 1 186 ? -8.123 -4.046 9.085 1.00 92.56 186 LYS A N 1
ATOM 1455 C CA . LYS A 1 186 ? -8.908 -5.243 9.425 1.00 92.56 186 LYS A CA 1
ATOM 1456 C C . LYS A 1 186 ? -8.072 -6.515 9.389 1.00 92.56 186 LYS A C 1
ATOM 1458 O O . LYS A 1 186 ? -8.186 -7.360 10.281 1.00 92.56 186 LYS A O 1
ATOM 1463 N N . MET A 1 187 ? -7.220 -6.652 8.376 1.00 91.44 187 MET A N 1
ATOM 1464 C CA . MET A 1 187 ? -6.331 -7.801 8.249 1.00 91.44 187 MET A CA 1
ATOM 1465 C C . MET A 1 187 ? -5.309 -7.845 9.385 1.00 91.44 187 MET A C 1
ATOM 1467 O O . MET A 1 187 ? -5.137 -8.903 9.988 1.00 91.44 187 MET A O 1
ATOM 1471 N N . VAL A 1 188 ? -4.702 -6.711 9.757 1.00 91.38 188 VAL A N 1
ATOM 1472 C CA . VAL A 1 188 ? -3.780 -6.646 10.907 1.00 91.38 188 VAL A CA 1
ATOM 1473 C C . VAL A 1 188 ? -4.503 -6.937 12.225 1.00 91.38 188 VAL A C 1
ATOM 1475 O O . VAL A 1 188 ? -4.008 -7.722 13.033 1.00 91.38 188 VAL A O 1
ATOM 1478 N N . MET A 1 189 ? -5.696 -6.373 12.437 1.00 89.19 189 MET A N 1
ATOM 1479 C CA . MET A 1 189 ? -6.515 -6.651 13.624 1.00 89.19 189 MET A CA 1
ATOM 1480 C C . MET A 1 189 ? -6.867 -8.137 13.738 1.00 89.19 189 MET A C 1
ATOM 1482 O O . MET A 1 189 ? -6.790 -8.718 14.821 1.00 89.19 189 MET A O 1
ATOM 1486 N N . THR A 1 190 ? -7.206 -8.771 12.615 1.00 88.31 190 THR A N 1
ATOM 1487 C CA . THR A 1 190 ? -7.509 -10.205 12.558 1.00 88.31 190 THR A CA 1
ATOM 1488 C C . 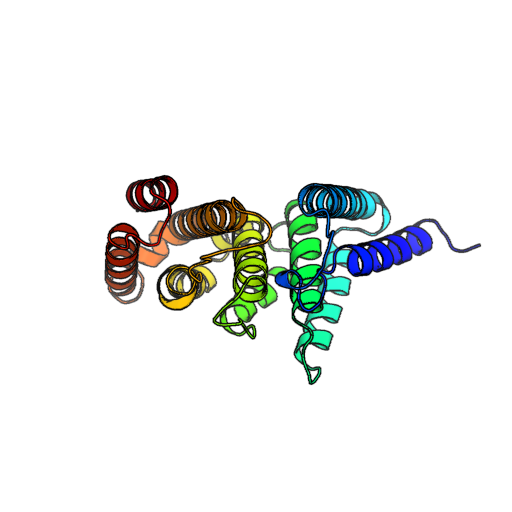THR A 1 190 ? -6.267 -11.042 12.856 1.00 88.31 190 THR A C 1
ATOM 1490 O O . THR A 1 190 ? -6.320 -11.926 13.714 1.00 88.31 190 THR A O 1
ATOM 1493 N N . ALA A 1 191 ? -5.142 -10.727 12.210 1.00 84.88 191 ALA A N 1
ATOM 1494 C CA . ALA A 1 191 ? -3.857 -11.398 12.396 1.00 84.88 191 ALA A CA 1
ATOM 1495 C C . ALA A 1 191 ? -3.360 -11.327 13.850 1.00 84.88 191 ALA A C 1
ATOM 1497 O O . ALA A 1 191 ? -2.820 -12.298 14.376 1.00 84.88 191 ALA A O 1
ATOM 1498 N N . ALA A 1 192 ? -3.587 -10.202 14.529 1.00 80.06 192 ALA A N 1
ATOM 1499 C CA . ALA A 1 192 ? -3.062 -9.947 15.865 1.00 80.06 192 ALA A CA 1
ATOM 1500 C C . ALA A 1 192 ? -4.104 -10.011 16.986 1.00 80.06 192 ALA A C 1
ATOM 1502 O O . ALA A 1 192 ? -3.800 -9.608 18.107 1.00 80.06 192 ALA A O 1
ATOM 1503 N N . ARG A 1 193 ? -5.307 -10.551 16.742 1.00 83.31 193 ARG A N 1
ATOM 1504 C CA . ARG A 1 193 ? -6.431 -10.525 17.701 1.00 83.31 193 ARG A CA 1
ATOM 1505 C C . ARG A 1 193 ? -6.035 -10.940 19.122 1.00 83.31 193 ARG A C 1
ATOM 1507 O O . ARG A 1 193 ? -6.336 -10.234 20.078 1.00 83.31 193 ARG A O 1
ATOM 1514 N N . LYS A 1 194 ? -5.340 -12.075 19.271 1.00 80.75 194 LYS A N 1
ATOM 1515 C CA . LYS A 1 194 ? -4.907 -12.580 20.590 1.00 80.75 194 LYS A CA 1
ATOM 1516 C C . LYS A 1 194 ? -3.910 -11.638 21.264 1.00 80.75 194 LYS A C 1
ATOM 1518 O O . LYS A 1 194 ? -4.030 -11.373 22.455 1.00 80.75 194 LYS A O 1
ATOM 1523 N N . ILE A 1 195 ? -2.963 -11.118 20.487 1.00 80.94 195 ILE A N 1
ATOM 1524 C CA . ILE A 1 195 ? -1.917 -10.222 20.975 1.00 80.94 195 ILE A CA 1
ATOM 1525 C C . ILE A 1 195 ? -2.508 -8.883 21.386 1.00 80.94 195 ILE A C 1
ATOM 1527 O O . ILE A 1 195 ? -2.159 -8.389 22.443 1.00 80.94 195 ILE A O 1
ATOM 1531 N N . ILE A 1 196 ? -3.432 -8.321 20.612 1.00 77.56 196 ILE A N 1
ATOM 1532 C CA . ILE A 1 196 ? -4.038 -7.018 20.908 1.00 77.56 196 ILE A CA 1
ATOM 1533 C C . ILE A 1 196 ? -4.785 -7.042 22.247 1.00 77.56 196 ILE A C 1
ATOM 1535 O O . ILE A 1 196 ? -4.670 -6.101 23.028 1.00 77.56 196 ILE A O 1
ATOM 1539 N N . VAL A 1 197 ? -5.521 -8.123 22.529 1.00 78.25 197 VAL A N 1
ATOM 1540 C CA . VAL A 1 197 ? -6.288 -8.261 23.780 1.00 78.25 197 VAL A CA 1
ATOM 1541 C C . VAL A 1 197 ? -5.371 -8.452 24.992 1.00 78.25 197 VAL A C 1
ATOM 1543 O O . VAL A 1 197 ? -5.684 -7.979 26.082 1.00 78.25 197 VAL A O 1
ATOM 1546 N N . GLN A 1 198 ? -4.242 -9.140 24.813 1.00 79.25 198 GLN A N 1
ATOM 1547 C CA . GLN A 1 198 ? -3.296 -9.449 25.891 1.00 79.25 198 GLN A CA 1
ATOM 1548 C C . GLN A 1 198 ? -2.217 -8.370 26.078 1.00 79.25 198 GLN A C 1
ATOM 1550 O O . GLN A 1 198 ? -1.624 -8.275 27.152 1.00 79.25 198 GLN A O 1
ATOM 1555 N N . ALA A 1 199 ? -1.953 -7.564 25.049 1.00 76.69 199 ALA A N 1
ATOM 1556 C CA . ALA A 1 199 ? -0.916 -6.543 25.047 1.00 76.69 199 ALA A CA 1
ATOM 1557 C C . ALA A 1 199 ? -1.233 -5.422 26.033 1.00 76.69 199 ALA A C 1
ATOM 1559 O O . ALA A 1 199 ? -2.376 -4.973 26.145 1.00 76.69 199 ALA A O 1
ATOM 1560 N N . ASP A 1 200 ? -0.189 -4.948 26.713 1.00 76.31 200 ASP A N 1
ATOM 1561 C CA . ASP A 1 200 ? -0.211 -3.759 27.562 1.00 76.31 200 ASP A CA 1
ATOM 1562 C C . ASP A 1 200 ? -1.379 -3.753 28.579 1.00 76.31 200 ASP A C 1
ATOM 1564 O O . ASP A 1 200 ? -1.998 -2.718 28.828 1.00 76.31 200 ASP A O 1
ATOM 1568 N N . GLY A 1 201 ? -1.758 -4.922 29.115 1.00 77.50 201 GLY A N 1
ATOM 1569 C CA . GLY A 1 201 ? -2.897 -5.056 30.036 1.00 77.50 201 GLY A CA 1
ATOM 1570 C C . GLY A 1 201 ? -4.252 -4.654 29.430 1.00 77.50 201 GLY A C 1
ATOM 1571 O O . GLY A 1 201 ? -5.137 -4.187 30.147 1.00 77.50 201 GLY A O 1
ATOM 1572 N N . GLY A 1 202 ? -4.405 -4.772 28.107 1.00 79.25 202 GLY A N 1
ATOM 1573 C CA . GLY A 1 202 ? -5.598 -4.373 27.357 1.00 79.25 202 GLY A CA 1
ATOM 1574 C C . GLY A 1 202 ? -5.656 -2.884 26.994 1.00 79.25 202 GLY A C 1
ATOM 1575 O O . GLY A 1 202 ? -6.673 -2.422 26.472 1.00 79.25 202 GLY A O 1
ATOM 1576 N N . THR A 1 203 ? -4.602 -2.105 27.256 1.00 86.19 203 THR A N 1
ATOM 1577 C CA . THR A 1 203 ? -4.576 -0.673 26.901 1.00 86.19 203 THR A CA 1
ATOM 1578 C C . THR A 1 203 ? -4.482 -0.446 25.393 1.00 86.19 203 THR A C 1
ATOM 1580 O O . THR A 1 203 ? -5.199 0.414 24.886 1.00 86.19 203 THR A O 1
ATOM 1583 N N . LEU A 1 204 ? -3.713 -1.266 24.662 1.00 86.00 204 LEU A N 1
ATOM 1584 C CA . LEU A 1 204 ? -3.639 -1.203 23.197 1.00 86.00 204 LEU A CA 1
ATOM 1585 C C . LEU A 1 204 ? -5.024 -1.359 22.553 1.00 86.00 204 LEU A C 1
ATOM 1587 O O . LEU A 1 204 ? -5.376 -0.606 21.651 1.00 86.00 204 LEU A O 1
ATOM 1591 N N . TRP A 1 205 ? -5.839 -2.298 23.042 1.00 88.94 205 TRP A N 1
ATOM 1592 C CA . TRP A 1 205 ? -7.209 -2.470 22.555 1.00 88.94 205 TRP A CA 1
ATOM 1593 C C . TRP A 1 205 ? -8.055 -1.209 22.758 1.00 88.94 205 TRP A C 1
ATOM 1595 O O . TRP A 1 205 ? -8.720 -0.760 21.829 1.00 88.94 205 TRP A O 1
ATOM 1605 N N . LYS A 1 206 ? -8.003 -0.601 23.951 1.00 89.62 206 LYS A N 1
ATOM 1606 C CA . LYS A 1 206 ? -8.745 0.637 24.246 1.00 89.62 206 LYS A CA 1
ATOM 1607 C C . LYS A 1 206 ? -8.316 1.790 23.340 1.00 89.62 206 LYS A C 1
ATOM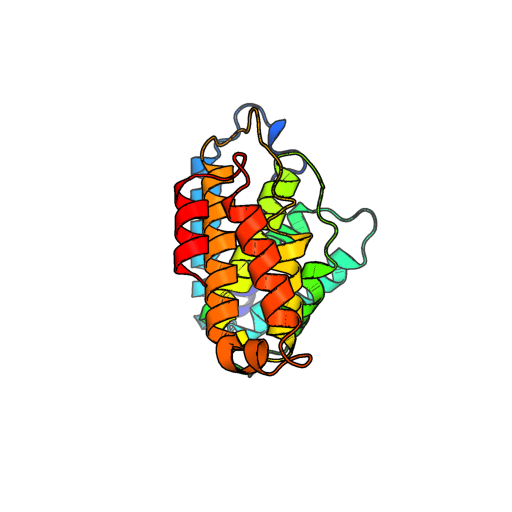 1609 O O . LYS A 1 206 ? -9.170 2.515 22.839 1.00 89.62 206 LYS A O 1
ATOM 1614 N N . GLU A 1 207 ? -7.011 1.944 23.131 1.00 90.75 207 GLU A N 1
ATOM 1615 C CA . GLU A 1 207 ? -6.428 2.960 22.251 1.00 90.75 207 GLU A CA 1
ATOM 1616 C C . GLU A 1 207 ? -6.914 2.783 20.806 1.00 90.75 207 GLU A C 1
ATOM 1618 O O . GLU A 1 207 ? -7.455 3.717 20.214 1.00 90.75 207 GLU A O 1
ATOM 1623 N N . VAL A 1 208 ? -6.807 1.563 20.273 1.00 89.75 208 VAL A N 1
ATOM 1624 C CA . VAL A 1 208 ? -7.236 1.229 18.910 1.00 89.75 208 VAL A CA 1
ATOM 1625 C C . VAL A 1 208 ? -8.735 1.443 18.728 1.00 89.75 208 VAL A C 1
ATOM 1627 O O . VAL A 1 208 ? -9.137 2.101 17.774 1.00 89.75 208 VAL A O 1
ATOM 1630 N N . VAL A 1 209 ? -9.569 0.941 19.640 1.00 91.12 209 VAL A N 1
ATOM 1631 C CA . VAL A 1 209 ? -11.028 1.104 19.546 1.00 91.12 209 VAL A CA 1
ATOM 1632 C C . VAL A 1 209 ? -11.419 2.579 19.610 1.00 91.12 209 VAL A C 1
ATOM 1634 O O . VAL A 1 209 ? -12.239 3.021 18.810 1.00 91.12 209 VAL A O 1
ATOM 1637 N N . SER A 1 210 ? -10.808 3.363 20.502 1.00 93.75 210 SER A N 1
ATOM 1638 C CA . SER A 1 210 ? -11.051 4.810 20.588 1.00 93.75 210 SER A CA 1
ATOM 1639 C C . SER A 1 210 ? -10.689 5.534 19.283 1.00 93.75 210 SER A C 1
ATOM 1641 O O . SER A 1 210 ? -11.458 6.360 18.778 1.00 93.75 210 SER A O 1
ATOM 1643 N N . ALA A 1 211 ? -9.547 5.177 18.688 1.00 93.88 211 ALA A N 1
ATOM 1644 C CA . ALA A 1 211 ? -9.113 5.719 17.406 1.00 93.88 211 ALA A CA 1
ATOM 1645 C C . ALA A 1 211 ? -10.086 5.362 16.274 1.00 93.88 211 ALA A C 1
ATOM 1647 O O . ALA A 1 211 ? -10.490 6.237 15.510 1.00 93.88 211 ALA A O 1
ATOM 1648 N N . VAL A 1 212 ? -10.532 4.104 16.203 1.00 93.44 212 VAL A N 1
ATOM 1649 C CA . VAL A 1 212 ? -11.498 3.669 15.188 1.00 93.44 212 VAL A CA 1
ATOM 1650 C C . VAL A 1 212 ? -12.856 4.346 15.379 1.00 93.44 212 VAL A C 1
ATOM 1652 O O . VAL A 1 212 ? -13.437 4.792 14.397 1.00 93.44 212 VAL A O 1
ATOM 1655 N N . ILE A 1 213 ? -13.349 4.513 16.611 1.00 94.88 213 ILE A N 1
ATOM 1656 C CA . ILE A 1 213 ? -14.586 5.274 16.874 1.00 94.88 213 ILE A CA 1
ATOM 1657 C C . ILE A 1 213 ? -14.460 6.706 16.344 1.00 94.88 213 ILE A C 1
ATOM 1659 O O . ILE A 1 213 ? -15.379 7.209 15.697 1.00 94.88 213 ILE A O 1
ATOM 1663 N N . THR A 1 214 ? -13.311 7.344 16.570 1.00 95.31 214 THR A N 1
ATOM 1664 C CA . THR A 1 214 ? -13.037 8.696 16.065 1.00 95.31 214 THR A CA 1
ATOM 1665 C C . THR A 1 214 ? -13.052 8.732 14.535 1.00 95.31 214 THR A C 1
ATOM 1667 O O . THR A 1 214 ? -13.700 9.599 13.952 1.00 95.31 214 THR A O 1
ATOM 1670 N N . LEU A 1 215 ? -12.415 7.759 13.876 1.00 94.19 215 LEU A N 1
ATOM 1671 C CA . LEU A 1 215 ? -12.404 7.628 12.413 1.00 94.19 215 LEU A CA 1
ATOM 1672 C C . LEU A 1 215 ? -13.800 7.362 11.833 1.00 94.19 215 LEU A C 1
ATOM 1674 O O . LEU A 1 215 ? -14.183 7.949 10.825 1.00 94.19 215 LEU A O 1
ATOM 1678 N N . VAL A 1 216 ? -14.596 6.513 12.484 1.00 95.00 216 VAL A N 1
ATOM 1679 C CA . VAL A 1 216 ? -15.985 6.226 12.097 1.00 95.00 216 VAL A CA 1
ATOM 1680 C C . VAL A 1 216 ? -16.876 7.455 12.273 1.00 95.00 216 VAL A C 1
ATOM 1682 O O . VAL A 1 216 ? -17.835 7.622 11.521 1.00 95.00 216 VAL A O 1
ATOM 1685 N N . ALA A 1 217 ? -16.596 8.327 13.239 1.00 95.00 217 ALA A N 1
ATOM 1686 C CA . ALA A 1 217 ? -17.339 9.570 13.430 1.00 95.00 217 ALA A CA 1
ATOM 1687 C C . ALA A 1 217 ? -16.927 10.677 12.443 1.00 95.00 217 ALA A C 1
ATOM 1689 O O . ALA A 1 217 ? -17.698 11.614 12.238 1.00 95.00 217 ALA A O 1
ATOM 1690 N N . ASP A 1 218 ? -15.755 10.568 11.813 1.00 93.75 218 ASP A N 1
ATOM 1691 C CA . ASP A 1 218 ? -15.204 11.602 10.942 1.00 93.75 218 ASP A CA 1
ATOM 1692 C C . ASP A 1 218 ? -15.958 11.681 9.594 1.00 93.75 218 ASP A C 1
ATOM 1694 O O . ASP A 1 218 ? -15.896 10.752 8.781 1.00 93.75 218 ASP A O 1
ATOM 1698 N N . PRO A 1 219 ? -16.665 12.793 9.305 1.00 92.44 219 PRO A N 1
ATOM 1699 C CA . PRO A 1 219 ? -17.437 12.944 8.074 1.00 92.44 219 PRO A CA 1
ATOM 1700 C C . PRO A 1 219 ? -16.566 13.095 6.821 1.00 92.44 219 PRO A C 1
ATOM 1702 O O . PRO A 1 219 ? -17.094 13.033 5.712 1.00 92.44 219 PRO A O 1
ATOM 1705 N N . ARG A 1 220 ? -15.250 13.302 6.966 1.00 91.19 220 ARG A N 1
ATOM 1706 C CA . ARG A 1 220 ? -14.321 13.392 5.832 1.00 91.19 220 ARG A CA 1
ATOM 1707 C C . ARG A 1 220 ? -14.108 12.041 5.157 1.00 91.19 220 ARG A C 1
ATOM 1709 O O . ARG A 1 220 ? -13.727 12.026 3.988 1.00 91.19 220 ARG A O 1
ATOM 1716 N N . PHE A 1 221 ? -14.325 10.934 5.865 1.00 91.31 221 PHE A N 1
ATOM 1717 C CA . PHE A 1 221 ? -14.185 9.587 5.319 1.00 91.31 221 PHE A CA 1
ATOM 1718 C C . PHE A 1 221 ? -15.406 9.166 4.511 1.00 91.31 221 PHE A C 1
ATOM 1720 O O . PHE A 1 221 ? -16.547 9.492 4.849 1.00 91.31 221 PHE A O 1
ATOM 1727 N N . ASN A 1 222 ? -15.168 8.372 3.469 1.00 92.50 222 ASN A N 1
ATOM 1728 C CA . ASN A 1 222 ? -16.236 7.755 2.706 1.00 92.50 222 ASN A CA 1
ATOM 1729 C C . ASN A 1 222 ? -17.130 6.887 3.613 1.00 92.50 222 ASN A C 1
ATOM 1731 O O . ASN A 1 222 ? -16.646 6.142 4.468 1.00 92.50 222 ASN A O 1
ATOM 1735 N N . VAL A 1 223 ? -18.449 6.974 3.411 1.00 93.56 223 VAL A N 1
ATOM 1736 C CA . VAL A 1 223 ? -19.448 6.266 4.228 1.00 93.56 223 VAL A CA 1
ATOM 1737 C C . VAL A 1 223 ? -19.255 4.747 4.220 1.00 93.56 223 VAL A C 1
ATOM 1739 O O . VAL A 1 223 ? -19.394 4.118 5.269 1.00 93.56 223 VAL A O 1
ATOM 1742 N N . ASP A 1 224 ? -18.846 4.171 3.086 1.00 93.38 224 ASP A N 1
ATOM 1743 C CA . ASP A 1 224 ? -18.598 2.733 2.959 1.00 93.38 224 ASP A CA 1
ATOM 1744 C C . ASP A 1 224 ? -17.402 2.322 3.830 1.00 93.38 224 ASP A C 1
ATOM 1746 O O . ASP A 1 224 ? -17.458 1.324 4.546 1.00 93.38 224 ASP A O 1
ATOM 1750 N N . CYS A 1 225 ? -16.338 3.132 3.840 1.00 93.00 225 CYS A N 1
ATOM 1751 C CA . CYS A 1 225 ? -15.140 2.887 4.649 1.00 93.00 225 CYS A CA 1
ATOM 1752 C C . CYS A 1 225 ? -15.444 3.010 6.147 1.00 93.00 225 CYS A C 1
ATOM 1754 O O . CYS A 1 225 ? -15.019 2.176 6.947 1.00 93.00 225 CYS A O 1
ATOM 1756 N N . ARG A 1 226 ? -16.259 4.000 6.534 1.00 93.88 226 ARG A N 1
ATOM 1757 C CA . ARG A 1 226 ? -16.748 4.151 7.914 1.00 93.88 226 ARG A CA 1
ATOM 1758 C C . ARG A 1 226 ? -17.541 2.924 8.360 1.00 93.88 226 ARG A C 1
ATOM 1760 O O . ARG A 1 226 ? -17.295 2.409 9.446 1.00 93.88 226 ARG A O 1
ATOM 1767 N N . ALA A 1 227 ? -18.435 2.410 7.515 1.00 92.19 227 ALA A N 1
ATOM 1768 C CA . ALA A 1 227 ? -19.174 1.184 7.807 1.00 92.19 227 ALA A CA 1
ATOM 1769 C C . ALA A 1 227 ? -18.240 -0.035 7.930 1.00 92.19 227 ALA A C 1
ATOM 1771 O O . ALA A 1 227 ? -18.360 -0.812 8.877 1.00 92.19 227 ALA A O 1
ATOM 1772 N N . GLN A 1 228 ? -17.267 -0.184 7.026 1.00 89.94 228 GLN A N 1
ATOM 1773 C CA . GLN A 1 228 ? -16.292 -1.280 7.072 1.00 89.94 228 GLN A CA 1
ATOM 1774 C C . GLN A 1 228 ? -15.458 -1.290 8.356 1.00 89.94 228 GLN A C 1
ATOM 1776 O O . GLN A 1 228 ? -15.187 -2.368 8.883 1.00 89.94 228 GLN A O 1
ATOM 1781 N N . MET A 1 229 ? -15.065 -0.117 8.861 1.00 89.81 229 MET A N 1
ATOM 1782 C CA . MET A 1 229 ? -14.316 0.002 10.112 1.00 89.81 229 MET A CA 1
ATOM 1783 C C . MET A 1 229 ? -15.122 -0.505 11.316 1.00 89.81 229 MET A C 1
ATOM 1785 O O . MET A 1 229 ? -14.558 -1.183 12.169 1.00 89.81 229 MET A O 1
ATOM 1789 N N . VAL A 1 230 ? -16.438 -0.262 11.352 1.00 87.62 230 VAL A N 1
ATOM 1790 C CA . VAL A 1 230 ? -17.323 -0.774 12.416 1.00 87.62 230 VAL A CA 1
ATOM 1791 C C . VAL A 1 230 ? -17.387 -2.300 12.403 1.00 87.62 230 VAL A C 1
ATOM 1793 O O . VAL A 1 230 ? -17.247 -2.921 13.448 1.00 87.62 230 VAL A O 1
ATOM 1796 N N . PHE A 1 231 ? -17.558 -2.911 11.228 1.00 80.00 231 PHE A N 1
ATOM 1797 C CA . PHE A 1 231 ? -17.599 -4.375 11.093 1.00 80.00 231 PHE A CA 1
ATOM 1798 C C . PHE A 1 231 ? -16.220 -5.047 11.210 1.00 80.00 231 PHE A C 1
ATOM 1800 O O . PHE A 1 231 ? -16.124 -6.273 11.170 1.00 80.00 231 PHE A O 1
ATOM 1807 N N . GLY A 1 232 ? -15.151 -4.253 11.264 1.00 71.44 232 GLY A N 1
ATOM 1808 C CA . GLY A 1 232 ? -13.772 -4.715 11.368 1.00 71.44 232 GLY A CA 1
ATOM 1809 C C . GLY A 1 232 ? -13.268 -4.924 12.796 1.00 71.44 232 GLY A C 1
ATOM 1810 O O . GLY A 1 232 ? -12.278 -5.636 12.976 1.00 71.44 232 GLY A O 1
ATOM 1811 N N . ILE A 1 233 ? -13.926 -4.296 13.775 1.00 67.56 233 ILE A N 1
ATOM 1812 C CA . ILE A 1 233 ? -13.677 -4.450 15.218 1.00 67.56 233 ILE A CA 1
ATOM 1813 C C . ILE A 1 233 ? -14.388 -5.709 15.719 1.00 67.56 233 ILE A C 1
ATOM 1815 O O . ILE A 1 233 ? -13.731 -6.488 16.449 1.00 67.56 233 ILE A O 1
#

Foldseek 3Di:
DDDPLVVLVVLLVVLLVLLFADLANQPDDPDPVVVSVVSNVVSLVSNQVSCVPNNLQNSLVVLLVVLVVLQPDPPRRLSNNLSSLSNNLSSLLVDDAPPHDRLVVVLVCLLVDPADQDDDSNLSSLLSNLSSLLSCLSNCLVVVPSLLVSLCCLLPPRLVSLYQCPDGPDPCSSVNSLQSSLNSNLSSCVSNVVVCCPPPVNVSVVVSVVSLVVSLPDPSHDPVSSVSSVVSD

Sequence (233 aa):
SPGPACFSMRMVKAHWGAVRYPAEPEQQDHFEWDEFVRFREMCSINVTEACVVVTPRWIIDHIGALLEEICLRQPIAWQDIDACVFVLTGVASRAPAGQDTVIPKLIELLPQLPYHTQGFKALLLRCAASRLILFTSGYLALNPEPCKQILRFLTLQHLPAIPPLPQGPDPDAKKYCEAIACDAMKMVMTAARKIIVQADGGTLWKEVVSAVITLVADPRFNVDCRAQMVFGI

InterPro domains:
  IPR011989 Armadillo-like helical [G3DSA:1.25.10.10] (7-219)

Secondary structure (DSSP, 8-state):
---HHHHHHHHHHHHHHHTPPPSSGGG-TT--HHHHHHHHHHHHHHHHHHHHHH-HHHHHHHHHHHHHHHHHSSS--HHHHHHHHHHHHHHHTTSPTTT-SHHHHHHHHGGGS---SSHHHHHHHHHHHHHHHHHTHHHHHH--HHHHHHHHIIIIIIGGGPPP-SS-SSSSHHHHHHHHHHHHHHHHHHHTHHHHHHGGGGHHHHHHHHHHHHHHH-TTS-HHHHHHHHTT-